Protein AF-A0A369IZM3-F1 (afdb_monomer_lite)

Structure (mmCIF, N/CA/C/O backbone):
data_AF-A0A369IZM3-F1
#
_entry.id   AF-A0A369IZM3-F1
#
loop_
_atom_site.group_PDB
_atom_site.id
_atom_site.type_symbol
_atom_site.label_atom_id
_atom_site.label_alt_id
_atom_site.label_comp_id
_atom_site.label_asym_id
_atom_site.label_entity_id
_atom_site.label_seq_id
_atom_site.pdbx_PDB_ins_code
_atom_site.Cartn_x
_atom_site.Cartn_y
_atom_site.Cartn_z
_atom_site.occupancy
_atom_site.B_iso_or_equiv
_atom_site.auth_seq_id
_atom_site.auth_comp_id
_atom_site.auth_asym_id
_atom_site.auth_atom_id
_atom_site.pdbx_PDB_model_num
ATOM 1 N N . MET A 1 1 ? -14.232 -0.915 -16.778 1.00 40.97 1 MET A N 1
ATOM 2 C CA . MET A 1 1 ? -13.525 -0.840 -15.476 1.00 40.97 1 MET A CA 1
ATOM 3 C C . MET A 1 1 ? -13.507 0.611 -14.978 1.00 40.97 1 MET A C 1
ATOM 5 O O . MET A 1 1 ? -12.519 1.301 -15.151 1.00 40.97 1 MET A O 1
ATOM 9 N N . SER A 1 2 ? -14.620 1.102 -14.413 1.00 46.31 2 SER A N 1
ATOM 10 C CA . SER A 1 2 ? -14.826 2.522 -14.031 1.00 46.31 2 SER A CA 1
ATOM 11 C C . SER A 1 2 ? -15.098 2.698 -12.519 1.00 46.31 2 SER A C 1
ATOM 13 O O . SER A 1 2 ? -15.738 3.648 -12.082 1.00 46.31 2 SER A O 1
ATOM 15 N N . SER A 1 3 ? -14.655 1.752 -11.687 1.00 52.66 3 SER A N 1
ATOM 16 C CA . SER A 1 3 ? -15.078 1.688 -10.277 1.00 52.66 3 SER A CA 1
ATOM 17 C C . SER A 1 3 ? -14.194 2.479 -9.302 1.00 52.66 3 SER A C 1
ATOM 19 O O . SER A 1 3 ? -14.652 2.786 -8.202 1.00 52.66 3 SER A O 1
ATOM 21 N N . ASP A 1 4 ? -12.976 2.869 -9.691 1.00 52.59 4 ASP A N 1
ATOM 22 C CA . ASP A 1 4 ? -11.967 3.330 -8.722 1.00 52.59 4 ASP A CA 1
ATOM 23 C C . ASP A 1 4 ? -11.870 4.859 -8.566 1.00 52.59 4 ASP A C 1
ATOM 25 O O . ASP A 1 4 ? -11.571 5.336 -7.471 1.00 52.59 4 ASP A O 1
ATOM 29 N N . SER A 1 5 ? -12.293 5.662 -9.555 1.00 54.56 5 SER A N 1
ATOM 30 C CA . SER A 1 5 ? -12.416 7.129 -9.385 1.00 54.56 5 SER A CA 1
ATOM 31 C C . SER A 1 5 ? -13.488 7.539 -8.357 1.00 54.56 5 SER A C 1
ATOM 33 O O . SER A 1 5 ? -13.523 8.682 -7.906 1.00 54.56 5 SER A O 1
ATOM 35 N N . ASN A 1 6 ? -14.324 6.595 -7.910 1.00 60.41 6 ASN A N 1
ATOM 36 C CA . ASN A 1 6 ? -15.236 6.785 -6.784 1.00 60.41 6 ASN A CA 1
ATOM 37 C C . ASN A 1 6 ? -14.554 6.681 -5.410 1.00 60.41 6 ASN A C 1
ATOM 39 O O . ASN A 1 6 ? -15.173 7.052 -4.411 1.00 60.41 6 ASN A O 1
ATOM 43 N N . ALA A 1 7 ? -13.312 6.193 -5.306 1.00 59.50 7 ALA A N 1
ATOM 44 C CA . ALA A 1 7 ? -12.677 5.927 -4.013 1.00 59.50 7 ALA A CA 1
ATOM 45 C C . ALA A 1 7 ? -12.520 7.193 -3.153 1.00 59.50 7 ALA A C 1
ATOM 47 O O . ALA A 1 7 ? -12.879 7.159 -1.975 1.00 59.50 7 ALA A O 1
ATOM 48 N N . LEU A 1 8 ? -12.087 8.310 -3.751 1.00 62.19 8 LEU A N 1
ATOM 49 C CA . LEU A 1 8 ? -11.999 9.619 -3.087 1.00 62.19 8 LEU A CA 1
ATOM 50 C C . LEU A 1 8 ? -13.383 10.114 -2.633 1.00 62.19 8 LEU A C 1
ATOM 52 O O . LEU A 1 8 ? -13.572 10.427 -1.461 1.00 62.19 8 LEU A O 1
ATOM 56 N N . ARG A 1 9 ? -14.387 10.063 -3.521 1.00 71.44 9 ARG A N 1
ATOM 57 C CA . ARG A 1 9 ? -15.761 10.519 -3.225 1.00 71.44 9 ARG A CA 1
ATOM 58 C C . ARG A 1 9 ? -16.454 9.701 -2.136 1.00 71.44 9 ARG A C 1
ATOM 60 O O . ARG A 1 9 ? -17.223 10.239 -1.346 1.00 71.44 9 ARG A O 1
ATOM 67 N N . THR A 1 10 ? -16.176 8.399 -2.073 1.00 68.00 10 THR A N 1
ATOM 68 C CA . THR A 1 10 ? -16.798 7.508 -1.080 1.00 68.00 10 THR A CA 1
ATOM 69 C C . THR A 1 10 ? -16.323 7.838 0.338 1.00 68.00 10 THR A C 1
ATOM 71 O O . THR A 1 10 ? -17.084 7.695 1.289 1.00 68.00 10 THR A O 1
ATOM 74 N N . CYS A 1 11 ? -15.076 8.291 0.499 1.00 69.69 11 CYS A N 1
ATOM 75 C CA . CYS A 1 11 ? -14.519 8.602 1.817 1.00 69.69 11 CYS A CA 1
ATOM 76 C C . CYS A 1 11 ? -15.120 9.880 2.419 1.00 69.69 11 CYS A C 1
ATOM 78 O O . CYS A 1 11 ? -15.344 9.931 3.629 1.00 69.69 11 CYS A O 1
ATOM 80 N N . ASP A 1 12 ? -15.444 10.865 1.578 1.00 67.81 12 ASP A N 1
ATOM 81 C CA . ASP A 1 12 ? -16.124 12.091 2.006 1.00 67.81 12 ASP A CA 1
ATOM 82 C C . ASP A 1 12 ? -17.598 11.821 2.364 1.00 67.81 12 ASP A C 1
ATOM 84 O O . ASP A 1 12 ? -18.100 12.331 3.367 1.00 67.81 12 ASP A O 1
ATOM 88 N N . ALA A 1 13 ? -18.278 10.943 1.615 1.00 67.00 13 ALA A N 1
ATOM 89 C CA . ALA A 1 13 ? -19.681 10.593 1.861 1.00 67.00 13 ALA A CA 1
ATOM 90 C C . ALA A 1 13 ? -19.901 9.840 3.187 1.00 67.00 13 ALA A C 1
ATOM 92 O O . ALA A 1 13 ? -20.866 10.107 3.900 1.00 67.00 13 ALA A O 1
ATOM 93 N N . LEU A 1 14 ? -18.977 8.951 3.571 1.00 59.22 14 LEU A N 1
ATOM 94 C CA . LEU A 1 14 ? -19.074 8.172 4.816 1.00 59.22 14 LEU A CA 1
ATOM 95 C C . LEU A 1 14 ? -18.955 9.025 6.092 1.00 59.22 14 LEU A C 1
ATOM 97 O O . LEU A 1 14 ? -19.238 8.534 7.182 1.00 59.22 14 LEU A O 1
ATOM 101 N N . SER A 1 15 ? -18.561 10.296 5.973 1.00 57.16 15 SER A N 1
ATOM 102 C CA . SER A 1 15 ? -18.509 11.229 7.100 1.00 57.16 15 SER A CA 1
ATOM 103 C C . SER A 1 15 ? -19.853 11.914 7.395 1.00 57.16 15 SER A C 1
ATOM 105 O O . SER A 1 15 ? -19.987 12.532 8.451 1.00 57.16 15 SER A O 1
ATOM 107 N N . GLY A 1 16 ? -20.827 11.846 6.479 1.00 56.09 16 GLY A N 1
ATOM 108 C CA . GLY A 1 16 ? -22.061 12.642 6.532 1.00 56.09 16 GLY A CA 1
ATOM 109 C C . GLY A 1 16 ? -23.216 12.048 7.347 1.00 56.09 16 GLY A C 1
ATOM 110 O O . GLY A 1 16 ? -24.105 12.791 7.760 1.00 56.09 16 GLY A O 1
ATOM 111 N N . ASP A 1 17 ? -23.203 10.741 7.626 1.00 51.06 17 ASP A N 1
ATOM 112 C CA . ASP A 1 17 ? -24.378 10.036 8.170 1.00 51.06 17 ASP A CA 1
ATOM 113 C C . ASP A 1 17 ? -24.411 9.894 9.699 1.00 51.06 17 ASP A C 1
ATOM 115 O O . ASP A 1 17 ? -25.356 9.340 10.263 1.00 51.06 17 ASP A O 1
ATOM 119 N N . ALA A 1 18 ? -23.456 10.487 10.417 1.00 51.12 18 ALA A N 1
ATOM 120 C CA . ALA A 1 18 ? -23.535 10.614 11.871 1.00 51.12 18 ALA A CA 1
ATOM 121 C C . ALA A 1 18 ? -24.490 11.759 12.284 1.00 51.12 18 ALA A C 1
ATOM 123 O O . ALA A 1 18 ? -24.098 12.700 12.979 1.00 51.12 18 ALA A O 1
ATOM 124 N N . LYS A 1 19 ? -25.769 11.699 11.879 1.00 49.25 19 LYS A N 1
ATOM 125 C CA . LYS A 1 19 ? -26.833 12.557 12.434 1.00 49.25 19 LYS A CA 1
ATOM 126 C C . LYS A 1 19 ? -27.147 12.114 13.861 1.00 49.25 19 LYS A C 1
ATOM 128 O O . LYS A 1 19 ? -28.064 11.353 14.148 1.00 49.25 19 LYS A O 1
ATOM 133 N N . SER A 1 20 ? -26.311 12.623 14.752 1.00 50.75 20 SER A N 1
ATOM 134 C CA . SER A 1 20 ? -26.421 12.588 16.200 1.00 50.75 20 SER A CA 1
ATOM 135 C C . SER A 1 20 ? -27.710 13.276 16.656 1.00 50.75 20 SER A C 1
ATOM 137 O O . SER A 1 20 ? -27.829 14.501 16.632 1.00 50.75 20 SER A O 1
ATOM 139 N N . ASN A 1 21 ? -28.675 12.470 17.091 1.00 49.66 21 ASN A N 1
ATOM 140 C CA . ASN A 1 21 ? -29.804 12.900 17.902 1.00 49.66 21 ASN A CA 1
ATOM 141 C C . ASN A 1 21 ? -29.278 13.238 19.313 1.00 49.66 21 ASN A C 1
ATOM 143 O O . ASN A 1 21 ? -29.225 12.374 20.187 1.00 49.66 21 ASN A O 1
ATOM 147 N N . ARG A 1 22 ? -28.787 14.467 19.525 1.00 52.28 22 ARG A N 1
ATOM 148 C CA . ARG A 1 22 ? -28.312 14.947 20.836 1.00 52.28 22 ARG A CA 1
ATOM 149 C C . ARG A 1 22 ? -29.194 16.077 21.356 1.00 52.28 22 ARG A C 1
ATOM 151 O O . ARG A 1 22 ? -28.973 17.246 21.042 1.00 52.28 22 ARG A O 1
ATOM 158 N N . ASN A 1 23 ? -30.121 15.707 22.237 1.00 53.12 23 ASN A N 1
ATOM 159 C CA . ASN A 1 23 ? -30.648 16.603 23.261 1.00 53.12 23 ASN A CA 1
ATOM 160 C C . ASN A 1 23 ? -29.480 17.090 24.135 1.00 53.12 23 ASN A C 1
ATOM 162 O O . ASN A 1 23 ? -28.771 16.292 24.748 1.00 53.12 23 ASN A O 1
ATOM 166 N N . ARG A 1 24 ? -29.239 18.406 24.130 1.00 51.38 24 ARG A N 1
ATOM 167 C CA . ARG A 1 24 ? -28.149 19.061 24.863 1.00 51.38 24 ARG A CA 1
ATOM 168 C C . ARG A 1 24 ? -28.543 19.302 26.320 1.00 51.38 24 ARG A C 1
ATOM 170 O O . ARG A 1 24 ? -29.486 20.042 26.576 1.00 51.38 24 ARG A O 1
ATOM 177 N N . HIS A 1 25 ? -27.730 18.797 27.243 1.00 51.41 25 HIS A N 1
ATOM 178 C CA . HIS A 1 25 ? -27.517 19.421 28.550 1.00 51.41 25 HIS A CA 1
ATOM 179 C C . HIS A 1 25 ? -26.183 20.192 28.524 1.00 51.41 25 HIS A C 1
ATOM 181 O O . HIS A 1 25 ? -25.204 19.659 27.996 1.00 51.41 25 HIS A O 1
ATOM 187 N N . PRO A 1 26 ? -26.113 21.426 29.057 1.00 62.22 26 PRO A N 1
ATOM 188 C CA . PRO A 1 26 ? -24.866 22.169 29.181 1.00 62.22 26 PRO A CA 1
ATOM 189 C C . PRO A 1 26 ? -24.225 21.929 30.554 1.00 62.22 26 PRO A C 1
ATOM 191 O O . PRO A 1 26 ? -24.909 22.034 31.566 1.00 62.22 26 PRO A O 1
ATOM 194 N N . ASN A 1 27 ? -22.933 21.593 30.560 1.00 44.75 27 ASN A N 1
ATOM 195 C CA . ASN A 1 27 ? -21.909 21.790 31.608 1.00 44.75 27 ASN A CA 1
ATOM 196 C C . ASN A 1 27 ? -20.690 20.931 31.196 1.00 44.75 27 ASN A C 1
ATOM 198 O O . ASN A 1 27 ? -20.884 19.904 30.561 1.00 44.75 27 ASN A O 1
ATOM 202 N N . VAL A 1 28 ? -19.410 21.181 31.471 1.00 52.12 28 VAL A N 1
ATOM 203 C CA . VAL A 1 28 ? -18.600 22.221 32.124 1.00 52.12 28 VAL A CA 1
ATOM 204 C C . VAL A 1 28 ? -17.143 21.829 31.755 1.00 52.12 28 VAL A C 1
ATOM 206 O O . VAL A 1 28 ? -16.836 20.644 31.705 1.00 52.12 28 VAL A O 1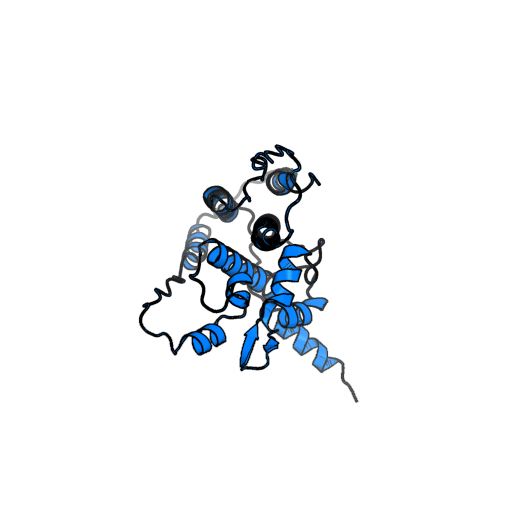
ATOM 209 N N . LEU A 1 29 ? -16.271 22.807 31.468 1.00 54.00 29 LEU A N 1
ATOM 210 C CA . LEU A 1 29 ? -14.790 22.750 31.518 1.00 54.00 29 LEU A CA 1
ATOM 211 C C . LEU A 1 29 ? -14.049 21.500 30.958 1.00 54.00 29 LEU A C 1
ATOM 213 O O . LEU A 1 29 ? -13.519 20.695 31.714 1.00 54.00 29 LEU A O 1
ATOM 217 N N . GLU A 1 30 ? -13.820 21.443 29.640 1.00 55.06 30 GLU A N 1
ATOM 218 C CA . GLU A 1 30 ? -12.704 20.672 29.049 1.00 55.06 30 GLU A CA 1
ATOM 219 C C . GLU A 1 30 ? -11.928 21.528 28.033 1.00 55.06 30 GLU A C 1
ATOM 221 O O . GLU A 1 30 ? -12.172 21.484 26.826 1.00 55.06 30 GLU A O 1
ATOM 226 N N . HIS A 1 31 ? -11.003 22.367 28.504 1.00 52.72 31 HIS A N 1
ATOM 227 C CA . HIS A 1 31 ? -10.077 23.121 27.635 1.00 52.72 31 HIS A CA 1
ATOM 228 C C . HIS A 1 31 ? -8.599 22.725 27.822 1.00 52.72 31 HIS A C 1
ATOM 230 O O . HIS A 1 31 ? -7.745 23.207 27.085 1.00 52.72 31 HIS A O 1
ATOM 236 N N . GLY A 1 32 ? -8.285 21.798 28.739 1.00 49.75 32 GLY A N 1
ATOM 237 C CA . GLY A 1 32 ? -6.902 21.395 29.042 1.00 49.75 32 GLY A CA 1
ATOM 238 C C . GLY A 1 32 ? -6.330 20.240 28.204 1.00 49.75 32 GLY A C 1
ATOM 239 O O . GLY A 1 32 ? -5.126 20.196 27.981 1.00 49.75 32 GLY A O 1
ATOM 240 N N . SER A 1 33 ? -7.158 19.319 27.694 1.00 53.22 33 SER A N 1
ATOM 241 C CA . SER A 1 33 ? -6.663 18.054 27.103 1.00 53.22 33 SER A CA 1
ATOM 242 C C . SER A 1 33 ? -6.384 18.088 25.595 1.00 53.22 33 SER A C 1
ATOM 244 O O . SER A 1 33 ? -5.794 17.150 25.055 1.00 53.22 33 SER A O 1
ATOM 246 N N . ARG A 1 34 ? -6.777 19.151 24.881 1.00 52.00 34 ARG A N 1
ATOM 247 C CA . ARG A 1 34 ? -6.612 19.222 23.414 1.00 52.00 34 ARG A CA 1
ATOM 248 C C . ARG A 1 34 ? -5.197 19.623 22.978 1.00 52.00 34 ARG A C 1
ATOM 250 O O . ARG A 1 34 ? -4.719 19.146 21.954 1.00 52.00 34 ARG A O 1
ATOM 257 N N . THR A 1 35 ? -4.488 20.426 23.770 1.00 49.69 35 THR A N 1
ATOM 258 C CA . THR A 1 35 ? -3.154 20.957 23.424 1.00 49.69 35 THR A CA 1
ATOM 259 C C . THR A 1 35 ? -2.016 19.945 23.574 1.00 49.69 35 THR A C 1
ATOM 261 O O . THR A 1 35 ? -1.001 20.074 22.892 1.00 49.69 35 THR A O 1
ATOM 264 N N . LEU A 1 36 ? -2.171 18.911 24.407 1.00 49.22 36 LEU A N 1
ATOM 265 C CA . LEU A 1 36 ? -1.169 17.845 24.570 1.00 49.22 36 LEU A CA 1
ATOM 266 C C . LEU A 1 36 ? -1.218 16.802 23.440 1.00 49.22 36 LEU A C 1
ATOM 268 O O . LEU A 1 36 ? -0.178 16.289 23.033 1.00 49.22 36 LEU A O 1
ATOM 272 N N . ARG A 1 37 ? -2.399 16.540 22.865 1.00 53.62 37 ARG A N 1
ATOM 273 C CA . ARG A 1 37 ? -2.570 15.543 21.790 1.00 53.62 37 ARG A CA 1
ATOM 274 C C . ARG A 1 37 ? -2.048 16.020 20.435 1.00 53.62 37 ARG A C 1
ATOM 276 O O . ARG A 1 37 ? -1.448 15.236 19.706 1.00 53.62 37 ARG A O 1
ATOM 283 N N . GLN A 1 38 ? -2.175 17.314 20.136 1.00 46.62 38 GLN A N 1
ATOM 284 C CA . GLN A 1 38 ? -1.614 17.891 18.909 1.00 46.62 38 GLN A CA 1
ATOM 285 C C . GLN A 1 38 ? -0.078 17.850 18.900 1.00 46.62 38 GLN A C 1
ATOM 287 O O . GLN A 1 38 ? 0.523 17.623 17.854 1.00 46.62 38 GLN A O 1
ATOM 292 N N . LYS A 1 39 ? 0.557 17.976 20.075 1.00 45.84 39 LYS A N 1
ATOM 293 C CA . LYS A 1 39 ? 2.017 17.865 20.219 1.00 45.84 39 LYS A CA 1
ATOM 294 C C . LYS A 1 39 ? 2.529 16.438 19.997 1.00 45.84 39 LYS A C 1
ATOM 296 O O . LYS A 1 39 ? 3.610 16.276 19.448 1.00 45.84 39 LYS A O 1
ATOM 301 N N . HIS A 1 40 ? 1.754 15.411 20.359 1.00 46.75 40 HIS A N 1
ATOM 302 C CA . HIS A 1 40 ? 2.158 14.012 20.166 1.00 46.75 40 HIS A CA 1
ATOM 303 C C . HIS A 1 40 ? 2.019 13.549 18.707 1.00 46.75 40 HIS A C 1
ATOM 305 O O . HIS A 1 40 ? 2.902 12.867 18.198 1.00 46.75 40 HIS A O 1
ATOM 311 N N . ILE A 1 41 ? 0.965 13.982 18.002 1.00 48.16 41 ILE A N 1
ATOM 312 C CA . ILE A 1 41 ? 0.818 13.725 16.558 1.00 48.16 41 ILE A CA 1
ATOM 313 C C . ILE A 1 41 ? 1.887 14.499 15.764 1.00 48.16 41 ILE A C 1
ATOM 315 O O . ILE A 1 41 ? 2.439 13.962 14.811 1.00 48.16 41 ILE A O 1
ATOM 319 N N . GLN A 1 42 ? 2.266 15.708 16.204 1.00 41.03 42 GLN A N 1
ATOM 320 C CA . GLN A 1 42 ? 3.396 16.450 15.626 1.00 41.03 42 GLN A CA 1
ATOM 321 C C . GLN A 1 42 ? 4.778 15.862 15.954 1.00 41.03 42 GLN A C 1
ATOM 323 O O . GLN A 1 42 ? 5.709 16.110 15.203 1.00 41.03 42 GLN A O 1
ATOM 328 N N . ALA A 1 43 ? 4.938 15.072 17.019 1.00 37.44 43 ALA A N 1
ATOM 329 C CA . ALA A 1 43 ? 6.206 14.390 17.303 1.00 37.44 43 ALA A CA 1
ATOM 330 C C . ALA A 1 43 ? 6.426 13.148 16.414 1.00 37.44 43 ALA A C 1
ATOM 332 O O . ALA A 1 43 ? 7.562 12.737 16.199 1.00 37.44 43 ALA A O 1
ATOM 333 N N . VAL A 1 44 ? 5.347 12.578 15.859 1.00 47.38 44 VAL A N 1
ATOM 334 C CA . VAL A 1 44 ? 5.403 11.538 14.811 1.00 47.38 44 VAL A CA 1
ATOM 335 C C . VAL A 1 44 ? 5.636 12.159 13.425 1.00 47.38 44 VAL A C 1
ATOM 337 O O . VAL A 1 44 ? 6.088 11.482 12.501 1.00 47.38 44 VAL A O 1
ATOM 340 N N . THR A 1 45 ? 5.407 13.467 13.278 1.00 45.62 45 THR A N 1
ATOM 341 C CA . THR A 1 45 ? 5.825 14.234 12.105 1.00 45.62 45 THR A CA 1
ATOM 342 C C . THR A 1 45 ? 7.351 14.295 12.067 1.00 45.62 45 THR A C 1
ATOM 344 O O . THR A 1 45 ? 7.974 15.161 12.668 1.00 45.62 45 THR A O 1
ATOM 347 N N . ILE A 1 46 ? 7.943 13.403 11.275 1.00 44.97 46 ILE A N 1
ATOM 348 C CA . ILE A 1 46 ? 9.272 13.599 10.694 1.00 44.97 46 ILE A CA 1
ATOM 349 C C . ILE A 1 46 ? 10.390 13.525 11.751 1.00 44.97 46 ILE A C 1
ATOM 351 O O . ILE A 1 46 ? 11.242 14.403 11.855 1.00 44.97 46 ILE A O 1
ATOM 355 N N . ILE A 1 47 ? 10.509 12.384 12.440 1.00 42.22 47 ILE A N 1
ATOM 356 C CA . ILE A 1 47 ? 11.860 11.826 12.617 1.00 42.22 47 ILE A CA 1
ATOM 357 C C . ILE A 1 47 ? 12.267 11.302 11.238 1.00 42.22 47 ILE A C 1
ATOM 359 O O . ILE A 1 47 ? 12.121 10.131 10.908 1.00 42.22 47 ILE A O 1
ATOM 363 N N . SER A 1 48 ? 12.619 12.267 10.390 1.00 45.59 48 SER A N 1
ATOM 364 C CA . SER A 1 48 ? 13.626 12.206 9.349 1.00 45.59 48 SER A CA 1
ATOM 365 C C . SER A 1 48 ? 14.064 10.800 8.942 1.00 45.59 48 SER A C 1
ATOM 367 O O . SER A 1 48 ? 15.115 10.317 9.352 1.00 45.59 48 SER A O 1
ATOM 369 N N . LEU A 1 49 ? 13.321 10.228 7.993 1.00 45.50 49 LEU A N 1
ATOM 370 C CA . LEU A 1 49 ? 13.843 9.305 6.979 1.00 45.50 49 LEU A CA 1
ATOM 371 C C . LEU A 1 49 ? 14.800 10.027 6.002 1.00 45.50 49 LEU A C 1
ATOM 373 O O . LEU A 1 49 ? 14.918 9.649 4.843 1.00 45.50 49 LEU A O 1
ATOM 377 N N . THR A 1 50 ? 15.515 11.068 6.438 1.00 44.44 50 THR A N 1
ATOM 378 C CA . THR A 1 50 ? 16.688 11.587 5.731 1.00 44.44 50 THR A CA 1
ATOM 379 C C . THR A 1 50 ? 17.874 10.678 6.029 1.00 44.44 50 THR A C 1
ATOM 381 O O . THR A 1 50 ? 18.864 11.069 6.644 1.00 44.44 50 THR A O 1
ATOM 384 N N . LEU A 1 51 ? 17.802 9.442 5.536 1.00 44.72 51 LEU A N 1
ATOM 385 C CA . LEU A 1 51 ? 19.012 8.751 5.119 1.00 44.72 51 LEU A CA 1
ATOM 386 C C . LEU A 1 51 ? 19.483 9.459 3.847 1.00 44.72 51 LEU A C 1
ATOM 388 O O . LEU A 1 51 ? 19.141 9.089 2.730 1.00 44.72 51 LEU A O 1
ATOM 392 N N . VAL A 1 52 ? 20.216 10.555 4.041 1.00 46.16 52 VAL A N 1
ATOM 393 C CA . VAL A 1 52 ? 20.976 11.207 2.977 1.00 46.16 52 VAL A CA 1
ATOM 394 C C . VAL A 1 52 ? 22.046 10.208 2.545 1.00 46.16 52 VAL A C 1
ATOM 396 O O . VAL A 1 52 ? 23.080 10.067 3.200 1.00 46.16 52 VAL A O 1
ATOM 399 N N . CYS A 1 53 ? 21.767 9.465 1.476 1.00 45.25 53 CYS A N 1
ATOM 400 C CA . CYS A 1 53 ? 22.733 8.578 0.848 1.00 45.25 53 CYS A CA 1
ATOM 401 C C . CYS A 1 53 ? 23.924 9.409 0.357 1.00 45.25 53 CYS A C 1
ATOM 403 O O . CYS A 1 53 ? 23.786 10.258 -0.523 1.00 45.25 53 CYS A O 1
ATOM 405 N N . LYS A 1 54 ? 25.105 9.167 0.934 1.00 44.06 54 LYS A N 1
ATOM 406 C CA . LYS A 1 54 ? 26.375 9.574 0.324 1.00 44.06 54 LYS A CA 1
ATOM 407 C C . LYS A 1 54 ? 26.680 8.589 -0.816 1.00 44.06 54 LYS A C 1
ATOM 409 O O . LYS A 1 54 ? 26.692 7.392 -0.541 1.00 44.06 54 LYS A O 1
ATOM 414 N N . PRO A 1 55 ? 26.933 9.052 -2.050 1.00 50.75 55 PRO A N 1
ATOM 415 C CA . PRO A 1 55 ? 27.011 8.180 -3.227 1.00 50.75 55 PRO A CA 1
ATOM 416 C C . PRO A 1 55 ? 28.306 7.351 -3.380 1.00 50.75 55 PRO A C 1
ATOM 418 O O . PRO A 1 55 ? 28.414 6.590 -4.333 1.00 50.75 55 PRO A O 1
ATOM 421 N N . ASP A 1 56 ? 29.277 7.420 -2.463 1.00 48.09 56 ASP A N 1
ATOM 422 C CA . ASP A 1 56 ? 30.643 6.931 -2.744 1.00 48.09 56 ASP A CA 1
ATOM 423 C C . ASP A 1 56 ? 30.991 5.507 -2.245 1.00 48.09 56 ASP A C 1
ATOM 425 O O . ASP A 1 56 ? 32.166 5.198 -2.047 1.00 48.09 56 ASP A O 1
ATOM 429 N N . LEU A 1 57 ? 30.025 4.601 -2.022 1.00 48.22 57 LEU A N 1
ATOM 430 C CA . LEU A 1 57 ? 30.305 3.296 -1.379 1.00 48.22 57 LEU A CA 1
ATOM 431 C C . LEU A 1 57 ? 29.598 2.080 -2.018 1.00 48.22 57 LEU A C 1
ATOM 433 O O . LEU A 1 57 ? 28.918 1.300 -1.350 1.00 48.22 57 LEU A O 1
ATOM 437 N N . LEU A 1 58 ? 29.889 1.856 -3.303 1.00 51.69 58 LEU A N 1
ATOM 438 C CA . LEU A 1 58 ? 29.402 0.776 -4.191 1.00 51.69 58 LEU A CA 1
ATOM 439 C C . LEU A 1 58 ? 29.633 -0.691 -3.740 1.00 51.69 58 LEU A C 1
ATOM 441 O O . LEU A 1 58 ? 29.282 -1.616 -4.465 1.00 51.69 58 LEU A O 1
ATOM 445 N N . LYS A 1 59 ? 30.220 -0.962 -2.566 1.00 51.66 59 LYS A N 1
ATOM 446 C CA . LYS A 1 59 ? 30.382 -2.337 -2.027 1.00 51.66 59 LYS A CA 1
ATOM 447 C C . LYS A 1 59 ? 29.501 -2.650 -0.815 1.00 51.66 59 LYS A C 1
ATOM 449 O O . LYS A 1 59 ? 29.522 -3.774 -0.320 1.00 51.66 59 LYS A O 1
ATOM 454 N N . THR A 1 60 ? 28.721 -1.678 -0.352 1.00 52.94 60 THR A N 1
ATOM 455 C CA . THR A 1 60 ? 27.948 -1.753 0.902 1.00 52.94 60 THR A CA 1
ATOM 456 C C . THR A 1 60 ? 26.442 -1.896 0.680 1.00 52.94 60 THR A C 1
ATOM 458 O O . THR A 1 60 ? 25.707 -2.140 1.637 1.00 52.94 60 THR A O 1
ATOM 461 N N . ASP A 1 61 ? 25.975 -1.801 -0.568 1.00 54.34 61 ASP A N 1
ATOM 462 C CA . ASP A 1 61 ? 24.543 -1.771 -0.887 1.00 54.34 61 ASP A CA 1
ATOM 463 C C . ASP A 1 61 ? 23.820 -3.084 -0.553 1.00 54.34 61 ASP A C 1
ATOM 465 O O . ASP A 1 61 ? 22.683 -3.052 -0.084 1.00 54.34 61 ASP A O 1
ATOM 469 N N . ILE A 1 62 ? 24.498 -4.235 -0.652 1.00 55.44 62 ILE A N 1
ATOM 470 C CA . ILE A 1 62 ? 23.917 -5.541 -0.285 1.00 55.44 62 ILE A CA 1
ATOM 471 C C . ILE A 1 62 ? 23.563 -5.592 1.215 1.00 55.44 62 ILE A C 1
ATOM 473 O O . ILE A 1 62 ? 22.515 -6.118 1.592 1.00 55.44 62 ILE A O 1
ATOM 477 N N . TYR A 1 63 ? 24.391 -4.993 2.077 1.00 53.62 63 TYR A N 1
ATOM 478 C CA . TYR A 1 63 ? 24.165 -4.989 3.526 1.00 53.62 63 TYR A CA 1
ATOM 479 C C . TYR A 1 63 ? 23.134 -3.941 3.968 1.00 53.62 63 TYR A C 1
ATOM 481 O O . TYR A 1 63 ? 22.414 -4.163 4.941 1.00 53.62 63 TYR A O 1
ATOM 489 N N . LEU A 1 64 ? 23.010 -2.818 3.252 1.00 55.84 64 LEU A N 1
ATOM 490 C CA . LEU A 1 64 ? 21.975 -1.814 3.533 1.00 55.84 64 LEU A CA 1
ATOM 491 C C . LEU A 1 64 ? 20.577 -2.294 3.127 1.00 55.84 64 LEU A C 1
ATOM 493 O O . LEU A 1 64 ? 19.610 -2.024 3.843 1.00 55.84 64 LEU A O 1
ATOM 497 N N . LEU A 1 65 ? 20.465 -3.066 2.041 1.00 57.94 65 LEU A N 1
ATOM 498 C CA . LEU A 1 65 ? 19.214 -3.741 1.689 1.00 57.94 65 LEU A CA 1
ATOM 499 C C . LEU A 1 65 ? 18.774 -4.722 2.785 1.00 57.94 65 LEU A C 1
ATOM 501 O O . LEU A 1 65 ? 17.593 -4.759 3.116 1.00 57.94 65 LEU A O 1
ATOM 505 N N . GLN A 1 66 ? 19.707 -5.430 3.427 1.00 56.50 66 GLN A N 1
ATOM 506 C CA . GLN A 1 66 ? 19.407 -6.410 4.481 1.00 56.50 66 GLN A CA 1
ATOM 507 C C . GLN A 1 66 ? 18.628 -5.830 5.679 1.00 56.50 66 GLN A C 1
ATOM 509 O O . GLN A 1 66 ? 17.841 -6.547 6.294 1.00 56.50 66 GLN A O 1
ATOM 514 N N . GLY A 1 67 ? 18.798 -4.540 5.994 1.00 57.84 67 GLY A N 1
ATOM 515 C CA . GLY A 1 67 ? 18.147 -3.898 7.142 1.00 57.84 67 GLY A CA 1
ATOM 516 C C . GLY A 1 67 ? 16.741 -3.337 6.887 1.00 57.84 67 GLY A C 1
ATOM 517 O O . GLY A 1 67 ? 15.975 -3.189 7.835 1.00 57.84 67 GLY A O 1
ATOM 518 N N . MET A 1 68 ? 16.379 -3.019 5.637 1.00 77.62 68 MET A N 1
ATOM 519 C CA . MET A 1 68 ? 15.121 -2.313 5.304 1.00 77.62 68 MET A CA 1
ATOM 520 C C . MET A 1 68 ? 14.315 -2.955 4.170 1.00 77.62 68 MET A C 1
ATOM 522 O O . MET A 1 68 ? 13.379 -2.358 3.631 1.00 77.62 68 MET A O 1
ATOM 526 N N . TRP A 1 69 ? 14.647 -4.184 3.798 1.00 86.56 69 TRP A N 1
ATOM 527 C CA . TRP A 1 69 ? 13.995 -4.883 2.696 1.00 86.56 69 TRP A CA 1
ATOM 528 C C . TRP A 1 69 ? 12.471 -5.053 2.887 1.00 86.56 69 TRP A C 1
ATOM 530 O O . TRP A 1 69 ? 11.725 -5.037 1.906 1.00 86.56 69 TRP A O 1
ATOM 540 N N . GLN A 1 70 ? 11.996 -5.143 4.140 1.00 91.50 70 GLN A N 1
ATOM 541 C CA . GLN A 1 70 ? 10.570 -5.236 4.489 1.00 91.50 70 GLN A CA 1
ATOM 542 C C . GLN A 1 70 ? 9.755 -4.080 3.891 1.00 91.50 70 GLN A C 1
ATOM 544 O O . GLN A 1 70 ? 8.604 -4.269 3.500 1.00 91.50 70 GLN A O 1
ATOM 549 N N . PHE A 1 71 ? 10.366 -2.899 3.780 1.00 93.31 71 PHE A N 1
ATOM 550 C CA . PHE A 1 71 ? 9.720 -1.672 3.316 1.00 93.31 71 PHE A CA 1
ATOM 551 C C . PHE A 1 71 ? 10.276 -1.166 1.991 1.00 93.31 71 PHE A C 1
ATOM 553 O O . PHE A 1 71 ? 9.897 -0.087 1.565 1.00 93.31 71 PHE A O 1
ATOM 560 N N . SER A 1 72 ? 11.170 -1.909 1.341 1.00 91.44 72 SER A N 1
ATOM 561 C CA . SER A 1 72 ? 11.691 -1.509 0.034 1.00 91.44 72 SER A CA 1
ATOM 562 C C . SER A 1 72 ? 10.621 -1.678 -1.043 1.00 91.44 72 SER A C 1
ATOM 564 O O . SER A 1 72 ? 9.877 -2.664 -1.027 1.00 91.44 72 SER A O 1
ATOM 566 N N . SER A 1 73 ? 10.563 -0.736 -1.988 1.00 93.69 73 SER A N 1
ATOM 567 C CA . SER A 1 73 ? 9.670 -0.846 -3.142 1.00 93.69 73 SER A CA 1
ATOM 568 C C . SER A 1 73 ? 9.979 -2.099 -3.961 1.00 93.69 73 SER A C 1
ATOM 570 O O . SER A 1 73 ? 11.126 -2.526 -4.107 1.00 93.69 73 SER A O 1
ATOM 572 N N . THR A 1 74 ? 8.938 -2.686 -4.532 1.00 93.25 74 THR A N 1
ATOM 573 C CA . THR A 1 74 ? 9.018 -3.817 -5.463 1.00 93.25 74 THR A CA 1
ATOM 574 C C . THR A 1 74 ? 9.965 -3.549 -6.623 1.00 93.25 74 THR A C 1
ATOM 576 O O . THR A 1 74 ? 10.816 -4.387 -6.897 1.00 93.25 74 THR A O 1
ATOM 579 N N . ARG A 1 75 ? 9.904 -2.363 -7.243 1.00 90.81 75 ARG A N 1
ATOM 580 C CA . ARG A 1 75 ? 10.816 -2.016 -8.340 1.00 90.81 75 ARG A CA 1
ATOM 581 C C . ARG A 1 75 ? 12.278 -2.052 -7.898 1.00 90.81 75 ARG A C 1
ATOM 583 O O . ARG A 1 75 ? 13.086 -2.682 -8.568 1.00 90.81 75 ARG A O 1
ATOM 590 N N . ARG A 1 76 ? 12.607 -1.486 -6.731 1.00 89.75 76 ARG A N 1
ATOM 591 C CA . ARG A 1 76 ? 13.970 -1.541 -6.177 1.00 89.75 76 ARG A CA 1
ATOM 592 C C . ARG A 1 76 ? 14.422 -2.974 -5.893 1.00 89.75 76 ARG A C 1
ATOM 594 O O . ARG A 1 76 ? 15.591 -3.298 -6.085 1.00 89.75 76 ARG A O 1
ATOM 601 N N . LEU A 1 77 ? 13.501 -3.828 -5.446 1.00 89.62 77 LEU A N 1
ATOM 602 C CA . LEU A 1 77 ? 13.760 -5.252 -5.229 1.00 89.62 77 LEU A CA 1
ATOM 603 C C . LEU A 1 77 ? 13.930 -6.038 -6.542 1.00 89.62 77 LEU A C 1
ATOM 605 O O . LEU A 1 77 ? 14.519 -7.114 -6.499 1.00 89.62 77 LEU A O 1
ATOM 609 N N . LYS A 1 78 ? 13.433 -5.520 -7.673 1.00 87.44 78 LYS A N 1
ATOM 610 C CA . LYS A 1 78 ? 13.546 -6.120 -9.010 1.00 87.44 78 LYS A CA 1
ATOM 611 C C . LYS A 1 78 ? 14.827 -5.703 -9.731 1.00 87.44 78 LYS A C 1
ATOM 613 O O . LYS A 1 78 ? 15.515 -6.555 -10.280 1.00 87.44 78 LYS A O 1
ATOM 618 N N . THR A 1 79 ? 15.143 -4.406 -9.743 1.00 83.75 79 THR A N 1
ATOM 619 C CA . THR A 1 79 ? 16.183 -3.835 -10.619 1.00 83.75 79 THR A CA 1
ATOM 620 C C . THR A 1 79 ? 17.544 -3.649 -9.952 1.00 83.75 79 THR A C 1
ATOM 622 O O . THR A 1 79 ? 18.512 -3.334 -10.636 1.00 83.75 79 THR A O 1
ATOM 625 N N . GLY A 1 80 ? 17.654 -3.891 -8.639 1.00 76.31 80 GLY A N 1
ATOM 626 C CA . GLY A 1 80 ? 18.927 -4.152 -7.956 1.00 76.31 80 GLY A CA 1
ATOM 627 C C . GLY A 1 80 ? 20.070 -3.178 -8.276 1.00 76.31 80 GLY A C 1
ATOM 628 O O . GLY A 1 80 ? 21.173 -3.628 -8.563 1.00 76.31 80 GLY A O 1
ATOM 629 N N . GLY A 1 81 ? 19.825 -1.863 -8.250 1.00 76.25 81 GLY A N 1
ATOM 630 C CA . GLY A 1 81 ? 20.871 -0.860 -8.518 1.00 76.25 81 GLY A CA 1
ATOM 631 C C . GLY A 1 81 ? 20.386 0.442 -9.152 1.00 76.25 81 GLY A C 1
ATOM 632 O O . GLY A 1 81 ? 21.145 1.406 -9.226 1.00 76.25 81 GLY A O 1
ATOM 633 N N . GLU A 1 82 ? 19.129 0.504 -9.586 1.00 84.31 82 GLU A N 1
ATOM 634 C CA . GLU A 1 82 ? 18.553 1.745 -10.101 1.00 84.31 82 GLU A CA 1
ATOM 635 C C . GLU A 1 82 ? 18.422 2.826 -9.023 1.00 84.31 82 GLU A C 1
ATOM 637 O O . GLU A 1 82 ? 18.243 2.553 -7.830 1.00 84.31 82 GLU A O 1
ATOM 642 N N . ALA A 1 83 ? 18.482 4.083 -9.468 1.00 87.06 83 ALA A N 1
ATOM 643 C CA . ALA A 1 83 ? 18.276 5.229 -8.601 1.00 87.06 83 ALA A CA 1
ATOM 644 C C . ALA A 1 83 ? 16.866 5.205 -7.993 1.00 87.06 83 ALA A C 1
ATOM 646 O O . ALA A 1 83 ? 15.863 5.027 -8.686 1.00 87.06 83 ALA A O 1
ATOM 647 N N . GLN A 1 84 ? 16.800 5.433 -6.682 1.00 87.88 84 GLN A N 1
ATOM 648 C CA . GLN A 1 84 ? 15.544 5.561 -5.956 1.00 87.88 84 GLN A CA 1
ATOM 649 C C . GLN A 1 84 ? 14.755 6.766 -6.475 1.00 87.88 84 GLN A C 1
ATOM 651 O O . GLN A 1 84 ? 15.286 7.872 -6.587 1.00 87.88 84 GLN A O 1
ATOM 656 N N . THR A 1 85 ? 13.481 6.549 -6.783 1.00 89.62 85 THR A N 1
ATOM 657 C CA . THR A 1 85 ? 12.560 7.610 -7.206 1.00 89.62 85 THR A CA 1
ATOM 658 C C . THR A 1 85 ? 11.542 7.930 -6.124 1.00 89.62 85 THR A C 1
ATOM 660 O O . THR A 1 85 ? 11.327 7.156 -5.192 1.00 89.62 85 THR A O 1
ATOM 663 N N . VAL A 1 86 ? 10.826 9.041 -6.300 1.00 88.25 86 VAL A N 1
ATOM 664 C CA . VAL A 1 86 ? 9.737 9.431 -5.396 1.00 88.25 86 VAL A CA 1
ATOM 665 C C . VAL A 1 86 ? 8.623 8.373 -5.348 1.00 88.25 86 VAL A C 1
ATOM 667 O O . VAL A 1 86 ? 7.987 8.180 -4.314 1.00 88.25 86 VAL A O 1
ATOM 670 N N . GLN A 1 87 ? 8.388 7.640 -6.439 1.00 90.25 87 GLN A N 1
ATOM 671 C CA . GLN A 1 87 ? 7.420 6.544 -6.460 1.00 90.25 87 GLN A CA 1
ATOM 672 C C . GLN A 1 87 ? 7.859 5.378 -5.565 1.00 90.25 87 GLN A C 1
ATOM 674 O O . GLN A 1 87 ? 7.017 4.788 -4.887 1.00 90.25 87 GLN A O 1
ATOM 679 N N . ASP A 1 88 ? 9.162 5.084 -5.508 1.00 91.69 88 ASP A N 1
ATOM 680 C CA . ASP A 1 88 ? 9.708 4.074 -4.595 1.00 91.69 88 ASP A CA 1
ATOM 681 C C . ASP A 1 88 ? 9.545 4.506 -3.136 1.00 91.69 88 ASP A C 1
ATOM 683 O O . ASP A 1 88 ? 9.161 3.694 -2.292 1.00 91.69 88 ASP A O 1
ATOM 687 N N . ASP A 1 89 ? 9.772 5.788 -2.839 1.00 91.44 89 ASP A N 1
ATOM 688 C CA . ASP A 1 89 ? 9.568 6.358 -1.503 1.00 91.44 89 ASP A CA 1
ATOM 689 C C . ASP A 1 89 ? 8.107 6.272 -1.064 1.00 91.44 89 ASP A C 1
ATOM 691 O O . ASP A 1 89 ? 7.817 5.914 0.079 1.00 91.44 89 ASP A O 1
ATOM 695 N N . LEU A 1 90 ? 7.171 6.557 -1.972 1.00 91.06 90 LEU A N 1
ATOM 696 C CA . LEU A 1 90 ? 5.744 6.452 -1.688 1.00 91.06 90 LEU A CA 1
ATOM 697 C C . LEU A 1 90 ? 5.302 5.013 -1.462 1.00 91.06 90 LEU A C 1
ATOM 699 O O . LEU A 1 90 ? 4.570 4.758 -0.508 1.00 91.06 90 LEU A O 1
ATOM 703 N N . GLU A 1 91 ? 5.742 4.069 -2.294 1.00 93.88 91 GLU A N 1
ATOM 704 C CA . GLU A 1 91 ? 5.455 2.650 -2.072 1.00 93.88 91 GLU A CA 1
ATOM 705 C C . GLU A 1 91 ? 6.001 2.194 -0.714 1.00 93.88 91 GLU A C 1
ATOM 707 O O . GLU A 1 91 ? 5.274 1.583 0.073 1.00 93.88 91 GLU A O 1
ATOM 712 N N . SER A 1 92 ? 7.239 2.579 -0.400 1.00 93.94 92 SER A N 1
ATOM 713 C CA . SER A 1 92 ? 7.887 2.280 0.879 1.00 93.94 92 SER A CA 1
ATOM 714 C C . SER A 1 92 ? 7.103 2.868 2.056 1.00 93.94 92 SER A C 1
ATOM 716 O O . SER A 1 92 ? 6.838 2.185 3.046 1.00 93.94 92 SER A O 1
ATOM 718 N N . PHE A 1 93 ? 6.640 4.114 1.936 1.00 93.50 93 PHE A N 1
ATOM 719 C CA . PHE A 1 93 ? 5.799 4.760 2.942 1.00 93.50 93 PHE A CA 1
ATOM 720 C C . PHE A 1 93 ? 4.464 4.028 3.138 1.00 93.50 93 PHE A C 1
ATOM 722 O O . PHE A 1 93 ? 4.045 3.794 4.274 1.00 93.50 93 PHE A O 1
ATOM 729 N N . VAL A 1 94 ? 3.806 3.614 2.052 1.00 95.19 94 VAL A N 1
ATOM 730 C CA . VAL A 1 94 ? 2.559 2.841 2.127 1.00 95.19 94 VAL A CA 1
ATOM 731 C C . VAL A 1 94 ? 2.790 1.484 2.791 1.00 95.19 94 VAL A C 1
ATOM 733 O O . VAL A 1 94 ? 1.970 1.086 3.620 1.00 95.19 94 VAL A O 1
ATOM 736 N N . LEU A 1 95 ? 3.903 0.802 2.499 1.00 95.94 95 LEU A N 1
ATOM 737 C CA . LEU A 1 95 ? 4.287 -0.445 3.170 1.00 95.94 95 LEU A CA 1
ATOM 738 C C . LEU A 1 95 ? 4.480 -0.243 4.675 1.00 95.94 95 LEU A C 1
ATOM 740 O O . LEU A 1 95 ? 3.956 -1.036 5.453 1.00 95.94 95 LEU A O 1
ATOM 744 N N . VAL A 1 96 ? 5.159 0.829 5.096 1.00 95.12 96 VAL A N 1
ATOM 745 C CA . VAL A 1 96 ? 5.342 1.155 6.521 1.00 95.12 96 VAL A CA 1
ATOM 746 C C . VAL A 1 96 ? 3.998 1.380 7.209 1.00 95.12 96 VAL A C 1
ATOM 748 O O . VAL A 1 96 ? 3.733 0.787 8.254 1.00 95.12 96 VAL A O 1
ATOM 751 N N . VAL A 1 97 ? 3.112 2.201 6.638 1.00 94.81 97 VAL A N 1
ATOM 752 C CA . VAL A 1 97 ? 1.807 2.450 7.271 1.00 94.81 97 VAL A CA 1
ATOM 753 C C . VAL A 1 97 ? 0.954 1.184 7.281 1.00 94.81 97 VAL A C 1
ATOM 755 O O . VAL A 1 97 ? 0.310 0.898 8.288 1.00 94.81 97 VAL A O 1
ATOM 758 N N . LEU A 1 98 ? 0.966 0.392 6.206 1.00 96.75 98 LEU A N 1
ATOM 759 C CA . LEU A 1 98 ? 0.249 -0.880 6.160 1.00 96.75 98 LEU A CA 1
ATOM 760 C C . LEU A 1 98 ? 0.774 -1.864 7.211 1.00 96.75 98 LEU A C 1
ATOM 762 O O . LEU A 1 98 ? -0.031 -2.493 7.894 1.00 96.75 98 LEU A O 1
ATOM 766 N N . TYR A 1 99 ? 2.092 -1.964 7.378 1.00 96.06 99 TYR A N 1
ATOM 767 C CA . TYR A 1 99 ? 2.722 -2.759 8.429 1.00 96.06 99 TYR A CA 1
ATOM 768 C C . TYR A 1 99 ? 2.239 -2.327 9.810 1.00 96.06 99 TYR A C 1
ATOM 770 O O . TYR A 1 99 ? 1.805 -3.158 10.607 1.00 96.06 99 TYR A O 1
ATOM 778 N N . MET A 1 100 ? 2.241 -1.017 10.076 1.00 94.81 100 MET A N 1
ATOM 779 C CA . MET A 1 100 ? 1.752 -0.477 11.342 1.00 94.81 100 MET A CA 1
ATOM 780 C C . MET A 1 100 ? 0.273 -0.809 11.564 1.00 94.81 100 MET A C 1
ATOM 782 O O . MET A 1 100 ? -0.112 -1.208 12.660 1.00 94.81 100 MET A O 1
ATOM 786 N N . VAL A 1 101 ? -0.560 -0.699 10.525 1.00 95.00 101 VAL A N 1
ATOM 787 C CA . VAL A 1 101 ? -1.984 -1.050 10.598 1.00 95.00 101 VAL A CA 1
ATOM 788 C C . VAL A 1 101 ? -2.157 -2.528 10.935 1.00 95.00 101 VAL A C 1
ATOM 790 O O . VAL A 1 101 ? -2.881 -2.856 11.874 1.00 95.00 101 VAL A O 1
ATOM 793 N N . LEU A 1 102 ? -1.500 -3.409 10.184 1.00 95.50 102 LEU A N 1
ATOM 794 C CA . LEU A 1 102 ? -1.594 -4.857 10.363 1.00 95.50 102 LEU A CA 1
ATOM 795 C C . LEU A 1 102 ? -1.086 -5.297 11.738 1.00 95.50 102 LEU A C 1
ATOM 797 O O . LEU A 1 102 ? -1.640 -6.202 12.352 1.00 95.50 102 LEU A O 1
ATOM 801 N N . ARG A 1 103 ? -0.037 -4.656 12.249 1.00 94.06 103 ARG A N 1
ATOM 802 C CA . ARG A 1 103 ? 0.573 -5.069 13.509 1.00 94.06 103 ARG A CA 1
ATOM 803 C C . ARG A 1 103 ? -0.116 -4.484 14.736 1.00 94.06 103 ARG A C 1
ATOM 805 O O . ARG A 1 103 ? -0.214 -5.177 15.746 1.00 94.06 103 ARG A O 1
ATOM 812 N N . TYR A 1 104 ? -0.583 -3.237 14.658 1.00 91.94 104 TYR A N 1
ATOM 813 C CA . TYR A 1 104 ? 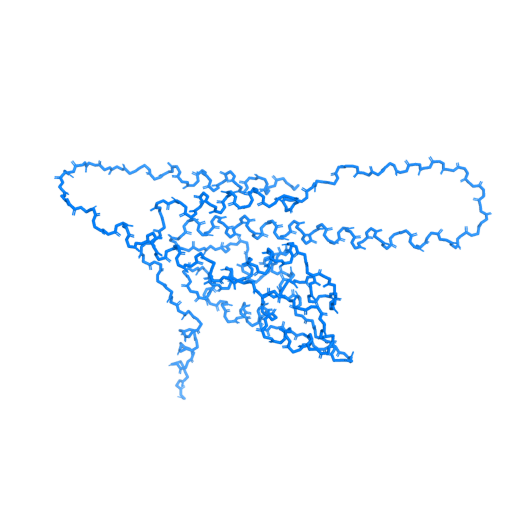-0.953 -2.465 15.847 1.00 91.94 104 TYR A CA 1
ATOM 814 C C . TYR A 1 104 ? -2.417 -2.029 15.924 1.00 91.94 104 TYR A C 1
ATOM 816 O O . TYR A 1 104 ? -2.849 -1.596 16.989 1.00 91.94 104 TYR A O 1
ATOM 824 N N . THR A 1 105 ? -3.200 -2.146 14.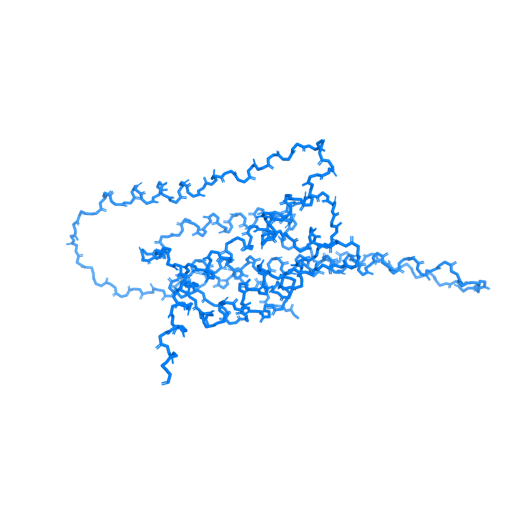847 1.00 92.44 105 THR A N 1
ATOM 825 C CA . THR A 1 105 ? -4.591 -1.652 14.822 1.00 92.44 105 THR A CA 1
ATOM 826 C C . THR A 1 105 ? -5.612 -2.783 14.810 1.00 92.44 105 THR A C 1
ATOM 828 O O . THR A 1 105 ? -5.288 -3.943 14.560 1.00 92.44 105 THR A O 1
ATOM 831 N N . ASN A 1 106 ? -6.883 -2.462 15.064 1.00 92.31 106 ASN A N 1
ATOM 832 C CA . ASN A 1 106 ? -7.957 -3.441 14.940 1.00 92.31 106 ASN A CA 1
ATOM 833 C C . ASN A 1 106 ? -8.397 -3.635 13.492 1.00 92.31 106 ASN A C 1
ATOM 835 O O . ASN A 1 106 ? -8.905 -2.704 12.882 1.00 92.31 106 ASN A O 1
ATOM 839 N N . HIS A 1 107 ? -8.257 -4.840 12.941 1.00 95.25 107 HIS A N 1
ATOM 840 C CA . HIS A 1 107 ? -8.673 -5.154 11.572 1.00 95.25 107 HIS A CA 1
ATOM 841 C C . HIS A 1 107 ? -9.236 -6.576 11.458 1.00 95.25 107 HIS A C 1
ATOM 843 O O . HIS A 1 107 ? -9.095 -7.403 12.352 1.00 95.25 107 HIS A O 1
ATOM 849 N N . ASN A 1 108 ? -9.884 -6.888 10.337 1.00 96.50 108 ASN A N 1
ATOM 850 C CA . ASN A 1 108 ? -10.520 -8.190 10.090 1.00 96.50 108 ASN A CA 1
ATOM 851 C C . ASN A 1 108 ? -9.569 -9.292 9.578 1.00 96.50 108 ASN A C 1
ATOM 853 O O . ASN A 1 108 ? -10.046 -10.278 9.029 1.00 96.50 108 ASN A O 1
ATOM 857 N N . LYS A 1 109 ? -8.248 -9.123 9.721 1.00 96.56 109 LYS A N 1
ATOM 858 C CA . LYS A 1 109 ? -7.220 -10.067 9.220 1.00 96.56 109 LYS A CA 1
ATOM 859 C C . LYS A 1 109 ? -6.250 -10.524 10.311 1.00 96.56 109 LYS A C 1
ATOM 861 O O . LYS A 1 109 ? -5.099 -10.815 10.034 1.00 96.56 109 LYS A O 1
ATOM 866 N N . ILE A 1 110 ? -6.698 -10.534 11.567 1.00 93.88 110 ILE A N 1
ATOM 867 C CA . ILE A 1 110 ? -5.858 -10.923 12.713 1.00 93.88 110 ILE A CA 1
ATOM 868 C C . ILE A 1 110 ? -5.440 -12.396 12.604 1.00 93.88 110 ILE A C 1
ATOM 870 O O . ILE A 1 110 ? -4.299 -12.721 12.902 1.00 93.88 110 ILE A O 1
ATOM 874 N N . GLY A 1 111 ? -6.343 -13.275 12.147 1.00 91.81 111 GLY A N 1
ATOM 875 C CA . GLY A 1 111 ? -6.050 -14.705 11.987 1.00 91.81 111 GLY A CA 1
ATOM 876 C C . GLY A 1 111 ? -4.999 -14.998 10.912 1.00 91.81 111 GLY A C 1
ATOM 877 O O . GLY A 1 111 ? -4.168 -15.877 11.099 1.00 91.81 111 GLY A O 1
ATOM 878 N N . ASP A 1 112 ? -4.990 -14.208 9.837 1.00 95.44 112 ASP A N 1
ATOM 879 C CA . ASP A 1 112 ? -4.048 -14.356 8.721 1.00 95.44 112 ASP A CA 1
ATOM 880 C C . ASP A 1 112 ? -2.753 -13.553 8.935 1.00 95.44 112 ASP A C 1
ATOM 882 O O . ASP A 1 112 ? -1.837 -13.613 8.114 1.00 95.44 112 ASP A O 1
ATOM 886 N N . LEU A 1 113 ? -2.668 -12.774 10.022 1.00 94.94 113 LEU A N 1
ATOM 887 C CA . LEU A 1 113 ? -1.590 -11.815 10.252 1.00 94.94 113 LEU A CA 1
ATOM 888 C C . LEU A 1 113 ? -0.191 -12.449 10.157 1.00 94.94 113 LEU A C 1
ATOM 890 O O . LEU A 1 113 ? 0.625 -11.897 9.425 1.00 94.94 113 LEU A O 1
ATOM 894 N N . PRO A 1 114 ? 0.116 -13.599 10.789 1.00 94.06 114 PRO A N 1
ATOM 895 C CA . PRO A 1 114 ? 1.442 -14.212 10.676 1.00 94.06 114 PRO A CA 1
ATOM 896 C C . PRO A 1 114 ? 1.817 -14.555 9.235 1.00 94.06 114 PRO A C 1
ATOM 898 O O . PRO A 1 114 ? 2.945 -14.307 8.821 1.00 94.06 114 PRO A O 1
ATOM 901 N N . THR A 1 115 ? 0.868 -15.073 8.453 1.00 94.94 115 THR A N 1
ATOM 902 C CA . THR A 1 115 ? 1.080 -15.389 7.037 1.00 94.94 115 THR A CA 1
ATOM 903 C C . THR A 1 115 ? 1.296 -14.122 6.220 1.00 94.94 115 THR A C 1
ATOM 905 O O . THR A 1 115 ? 2.201 -14.081 5.392 1.00 94.94 115 THR A O 1
ATOM 908 N N . ILE A 1 116 ? 0.518 -13.065 6.472 1.00 95.94 116 ILE A N 1
ATOM 909 C CA . ILE A 1 116 ? 0.696 -11.773 5.800 1.00 95.94 116 ILE A CA 1
ATOM 910 C C . ILE A 1 116 ? 2.084 -11.201 6.114 1.00 95.94 116 ILE A C 1
ATOM 912 O O . ILE A 1 116 ? 2.784 -10.784 5.196 1.00 95.94 116 ILE A O 1
ATOM 916 N N . MET A 1 117 ? 2.504 -11.209 7.383 1.00 95.31 117 MET A N 1
ATOM 917 C CA . MET A 1 117 ? 3.827 -10.729 7.799 1.00 95.31 117 MET A CA 1
ATOM 918 C C . MET A 1 117 ? 4.937 -11.540 7.128 1.00 95.31 117 MET A C 1
ATOM 920 O O . MET A 1 117 ? 5.799 -10.964 6.463 1.00 95.31 117 MET A O 1
ATOM 924 N N . ALA A 1 118 ? 4.827 -12.869 7.190 1.00 93.25 118 ALA A N 1
ATOM 925 C CA . ALA A 1 118 ? 5.792 -13.786 6.607 1.00 93.25 118 ALA A CA 1
ATOM 926 C C . ALA A 1 118 ? 5.930 -13.617 5.088 1.00 93.25 118 ALA A C 1
ATOM 928 O O . ALA A 1 118 ? 7.042 -13.602 4.582 1.00 93.25 118 ALA A O 1
ATOM 929 N N . VAL A 1 119 ? 4.824 -13.485 4.349 1.00 94.06 119 VAL A N 1
ATOM 930 C CA . VAL A 1 119 ? 4.850 -13.471 2.876 1.00 94.06 119 VAL A CA 1
ATOM 931 C C . VAL A 1 119 ? 5.053 -12.070 2.299 1.00 94.06 119 VAL A C 1
ATOM 933 O O . VAL A 1 119 ? 5.725 -11.900 1.290 1.00 94.06 119 VAL A O 1
ATOM 936 N N . VAL A 1 120 ? 4.480 -11.029 2.897 1.00 95.31 120 VAL A N 1
ATOM 937 C CA . VAL A 1 120 ? 4.603 -9.672 2.341 1.00 95.31 120 VAL A CA 1
ATOM 938 C C . VAL A 1 120 ? 5.898 -9.016 2.800 1.00 95.31 120 VAL A C 1
ATOM 940 O O . VAL A 1 120 ? 6.610 -8.416 1.990 1.00 95.31 120 VAL A O 1
ATOM 943 N N . PHE A 1 121 ? 6.202 -9.107 4.092 1.00 94.25 121 PHE A N 1
ATOM 944 C CA . PHE A 1 121 ? 7.294 -8.352 4.695 1.00 94.25 121 PHE A CA 1
ATOM 945 C C . PHE A 1 121 ? 8.552 -9.202 4.852 1.00 94.25 121 PHE A C 1
ATOM 947 O O . PHE A 1 121 ? 9.622 -8.686 4.548 1.00 94.25 121 PHE A O 1
ATOM 954 N N . ASP A 1 122 ? 8.419 -10.483 5.216 1.00 92.56 122 ASP A N 1
ATOM 955 C CA . ASP A 1 122 ? 9.558 -11.337 5.584 1.00 92.56 122 ASP A CA 1
ATOM 956 C C . ASP A 1 122 ? 9.972 -12.393 4.537 1.00 92.56 122 ASP A C 1
ATOM 958 O O . ASP A 1 122 ? 10.987 -13.066 4.742 1.00 92.56 122 ASP A O 1
ATOM 962 N N . SER A 1 123 ? 9.305 -12.503 3.372 1.00 90.38 123 SER A N 1
ATOM 963 C CA . SER A 1 123 ? 9.710 -13.448 2.306 1.00 90.38 123 SER A CA 1
ATOM 964 C C . SER A 1 123 ? 10.635 -12.840 1.249 1.00 90.38 123 SER A C 1
ATOM 966 O O . SER A 1 123 ? 10.272 -11.874 0.573 1.00 90.38 123 SER A O 1
ATOM 968 N N . TYR A 1 124 ? 11.815 -13.429 1.085 1.00 88.62 124 TYR A N 1
ATOM 969 C CA . TYR A 1 124 ? 12.755 -13.120 0.015 1.00 88.62 124 TYR A CA 1
ATOM 970 C C . TYR A 1 124 ? 13.192 -14.415 -0.668 1.00 88.62 124 TYR A C 1
ATOM 972 O O . TYR A 1 124 ? 13.157 -15.494 -0.079 1.00 88.62 124 TYR A O 1
ATOM 980 N N . LEU A 1 125 ? 13.594 -14.296 -1.924 1.00 85.50 125 LEU A N 1
ATOM 981 C CA . LEU A 1 125 ? 14.174 -15.358 -2.727 1.00 85.50 125 LEU A CA 1
ATOM 982 C C . LEU A 1 125 ? 15.640 -15.034 -2.959 1.00 85.50 125 LEU A C 1
ATOM 984 O O . LEU A 1 125 ? 15.980 -13.883 -3.224 1.00 85.50 125 LEU A O 1
ATOM 988 N N . THR A 1 126 ? 16.493 -16.046 -2.875 1.00 86.06 126 THR A N 1
ATOM 989 C CA . THR A 1 126 ? 17.895 -15.957 -3.281 1.00 86.06 126 THR A CA 1
ATOM 990 C C . THR A 1 126 ? 18.060 -16.747 -4.571 1.00 86.06 126 THR A C 1
ATOM 992 O O . THR A 1 126 ? 17.760 -17.938 -4.608 1.00 86.06 126 THR A O 1
ATOM 995 N N . TRP A 1 127 ? 18.504 -16.078 -5.628 1.00 83.94 127 TRP A N 1
ATOM 996 C CA . TRP A 1 127 ? 18.763 -16.674 -6.933 1.00 83.94 127 TRP A CA 1
ATOM 997 C C . TRP A 1 127 ? 20.160 -17.291 -6.996 1.00 83.94 127 TRP A C 1
ATOM 999 O O . TRP A 1 127 ? 21.044 -16.989 -6.185 1.00 83.94 127 TRP A O 1
ATOM 1009 N N . GLU A 1 128 ? 20.371 -18.134 -8.004 1.00 86.56 128 GLU A N 1
ATOM 1010 C CA . GLU A 1 128 ? 21.697 -18.632 -8.358 1.00 86.56 128 GLU A CA 1
ATOM 1011 C C . GLU A 1 128 ? 22.612 -17.438 -8.691 1.00 86.56 128 GLU A C 1
ATOM 1013 O O . GLU A 1 128 ? 22.271 -16.591 -9.512 1.00 86.56 128 GLU A O 1
ATOM 1018 N N . GLY A 1 129 ? 23.731 -17.301 -7.971 1.00 83.88 129 GLY A N 1
ATOM 1019 C CA . GLY A 1 129 ? 24.591 -16.106 -8.016 1.00 83.88 129 GLY A CA 1
ATOM 1020 C C . GLY A 1 129 ? 24.438 -15.147 -6.827 1.00 83.88 129 GLY A C 1
ATOM 1021 O O . GLY A 1 129 ? 25.157 -14.154 -6.750 1.00 83.88 129 GLY A O 1
ATOM 1022 N N . GLY A 1 130 ? 23.555 -15.449 -5.868 1.00 82.94 130 GLY A N 1
ATOM 1023 C CA . GLY A 1 130 ? 23.444 -14.713 -4.602 1.00 82.94 130 GLY A CA 1
ATOM 1024 C C . GLY A 1 130 ? 22.616 -13.429 -4.672 1.00 82.94 130 GLY A C 1
ATOM 1025 O O . GLY A 1 130 ? 22.530 -12.711 -3.676 1.00 82.94 130 GLY A O 1
ATOM 1026 N N . ALA A 1 131 ? 21.983 -13.141 -5.814 1.00 81.19 131 ALA A N 1
ATOM 1027 C CA . ALA A 1 131 ? 21.021 -12.049 -5.925 1.00 81.19 131 ALA A CA 1
ATOM 1028 C C . ALA A 1 131 ? 19.792 -12.341 -5.052 1.00 81.19 131 ALA A C 1
ATOM 1030 O O . ALA A 1 131 ? 19.298 -13.467 -5.027 1.00 81.19 131 ALA A O 1
ATOM 1031 N N . ILE A 1 132 ? 19.288 -11.336 -4.336 1.00 79.94 132 ILE A N 1
ATOM 1032 C CA . ILE A 1 132 ? 18.131 -11.471 -3.445 1.00 79.94 132 ILE A CA 1
ATOM 1033 C C . ILE A 1 132 ? 16.975 -10.630 -3.993 1.00 79.94 132 ILE A C 1
ATOM 1035 O O . ILE A 1 132 ? 17.148 -9.435 -4.209 1.00 79.94 132 ILE A O 1
ATOM 1039 N N . THR A 1 133 ? 15.789 -11.219 -4.157 1.00 83.44 133 THR A N 1
ATOM 1040 C CA . THR A 1 133 ? 14.560 -10.507 -4.555 1.00 83.44 133 THR A CA 1
ATOM 1041 C C . THR A 1 133 ? 13.444 -10.757 -3.547 1.00 83.44 133 THR A C 1
ATOM 1043 O O . THR A 1 133 ? 13.167 -11.901 -3.208 1.00 83.44 133 THR A O 1
ATOM 1046 N N . GLY A 1 134 ? 12.755 -9.714 -3.091 1.00 79.88 134 GLY A N 1
ATOM 1047 C CA . GLY A 1 134 ? 11.649 -9.817 -2.121 1.00 79.88 134 GLY A CA 1
ATOM 1048 C C . GLY A 1 134 ? 10.312 -9.302 -2.652 1.00 79.88 134 GLY A C 1
ATOM 1049 O O . GLY A 1 134 ? 9.485 -8.826 -1.869 1.00 79.88 134 GLY A O 1
ATOM 1050 N N . GLU A 1 135 ? 10.141 -9.288 -3.978 1.00 87.00 135 GLU A N 1
ATOM 1051 C CA . GLU A 1 135 ? 9.054 -8.546 -4.620 1.00 87.00 135 GLU A CA 1
ATOM 1052 C C . GLU A 1 135 ? 7.725 -9.300 -4.690 1.00 87.00 135 GLU A C 1
ATOM 1054 O O . GLU A 1 135 ? 6.686 -8.646 -4.662 1.00 87.00 135 GLU A O 1
ATOM 1059 N N . TYR A 1 136 ? 7.724 -10.639 -4.755 1.00 91.12 136 TYR A N 1
ATOM 1060 C CA . TYR A 1 136 ? 6.522 -11.402 -5.121 1.00 91.12 136 TYR A CA 1
ATOM 1061 C C . TYR A 1 136 ? 5.336 -11.084 -4.202 1.00 91.12 136 TYR A C 1
ATOM 1063 O O . TYR A 1 136 ? 4.305 -10.600 -4.669 1.00 91.12 136 TYR A O 1
ATOM 1071 N N . GLY A 1 137 ? 5.501 -11.251 -2.886 1.00 94.12 137 GLY A N 1
ATOM 1072 C CA . GLY A 1 137 ? 4.434 -10.978 -1.920 1.00 94.12 137 GLY A CA 1
ATOM 1073 C C . GLY A 1 137 ? 3.939 -9.524 -1.951 1.00 94.12 137 GLY A C 1
ATOM 1074 O O . GLY A 1 137 ? 2.739 -9.256 -1.892 1.00 94.12 137 GLY A O 1
ATOM 1075 N N . LYS A 1 138 ? 4.846 -8.558 -2.120 1.00 94.69 138 LYS A N 1
ATOM 1076 C CA . LYS A 1 138 ? 4.498 -7.128 -2.188 1.00 94.69 138 LYS A CA 1
ATOM 1077 C C . LYS A 1 138 ? 3.780 -6.777 -3.498 1.00 94.69 138 LYS A C 1
ATOM 1079 O O . LYS A 1 138 ? 2.783 -6.059 -3.488 1.00 94.69 138 LYS A O 1
ATOM 1084 N N . SER A 1 139 ? 4.231 -7.330 -4.619 1.00 93.50 139 SER A N 1
ATOM 1085 C CA . SER A 1 139 ? 3.623 -7.128 -5.937 1.00 93.50 139 SER A CA 1
ATOM 1086 C C . SER A 1 139 ? 2.199 -7.685 -5.976 1.00 93.50 139 SER A C 1
ATOM 1088 O O . SER A 1 139 ? 1.259 -6.978 -6.350 1.00 93.50 139 SER A O 1
ATOM 1090 N N . GLN A 1 140 ? 1.998 -8.910 -5.478 1.00 95.12 140 GLN A N 1
ATOM 1091 C CA . GLN A 1 140 ? 0.670 -9.523 -5.380 1.00 95.12 140 GLN A CA 1
ATOM 1092 C C . GLN A 1 140 ? -0.257 -8.765 -4.412 1.00 95.12 140 GLN A C 1
ATOM 1094 O O . GLN A 1 140 ? -1.451 -8.580 -4.690 1.00 95.12 140 GLN A O 1
ATOM 1099 N N . LEU A 1 141 ? 0.285 -8.255 -3.296 1.00 96.12 141 LEU A N 1
ATOM 1100 C CA . LEU A 1 141 ? -0.439 -7.381 -2.371 1.00 96.12 141 LEU A CA 1
ATOM 1101 C C . LEU A 1 141 ? -0.997 -6.145 -3.092 1.00 96.12 141 LEU A C 1
ATOM 1103 O O . LEU A 1 141 ? -2.186 -5.852 -2.955 1.00 96.12 141 LEU A O 1
ATOM 1107 N N . PHE A 1 142 ? -0.176 -5.415 -3.848 1.00 95.50 142 PHE A N 1
ATOM 1108 C CA . PHE A 1 142 ? -0.627 -4.180 -4.492 1.00 95.50 142 PHE A CA 1
ATOM 1109 C C . PHE A 1 142 ? -1.530 -4.437 -5.699 1.00 95.50 142 PHE A C 1
ATOM 1111 O O . PHE A 1 142 ? -2.581 -3.805 -5.822 1.00 95.50 142 PHE A O 1
ATOM 1118 N N . ARG A 1 143 ? -1.179 -5.395 -6.563 1.00 93.88 143 ARG A N 1
ATOM 1119 C CA . ARG A 1 143 ? -1.922 -5.668 -7.803 1.00 93.88 143 ARG A CA 1
ATOM 1120 C C . ARG A 1 143 ? -3.288 -6.293 -7.546 1.00 93.88 143 ARG A C 1
ATOM 1122 O O . ARG A 1 143 ? -4.290 -5.847 -8.112 1.00 93.88 143 ARG A O 1
ATOM 1129 N N . TYR A 1 144 ? -3.346 -7.292 -6.669 1.00 94.62 144 TYR A N 1
ATOM 1130 C CA . TYR A 1 144 ? -4.539 -8.129 -6.509 1.00 94.62 144 TYR A CA 1
ATOM 1131 C C . TYR A 1 144 ? -5.141 -8.090 -5.107 1.00 94.62 144 TYR A C 1
ATOM 1133 O O . TYR A 1 144 ? -6.269 -8.557 -4.925 1.00 94.62 144 TYR A O 1
ATOM 1141 N N . ARG A 1 145 ? -4.448 -7.486 -4.131 1.00 95.38 145 ARG A N 1
ATOM 1142 C CA . ARG A 1 145 ? -4.791 -7.570 -2.701 1.00 95.38 145 ARG A CA 1
ATOM 1143 C C . ARG A 1 145 ? -4.867 -9.015 -2.214 1.00 95.38 145 ARG A C 1
ATOM 1145 O O . ARG A 1 145 ? -5.719 -9.321 -1.386 1.00 95.38 145 ARG A O 1
ATOM 1152 N N . GLU A 1 146 ? -4.000 -9.888 -2.724 1.00 94.19 146 GLU A N 1
ATOM 1153 C CA . GLU A 1 146 ? -4.069 -11.336 -2.480 1.00 94.19 146 GLU A CA 1
ATOM 1154 C C . GLU A 1 146 ? -4.022 -11.682 -0.981 1.00 94.19 146 GLU A C 1
ATOM 1156 O O . GLU A 1 146 ? -4.851 -12.447 -0.501 1.00 94.19 146 GLU A O 1
ATOM 1161 N N . PHE A 1 147 ? -3.146 -11.028 -0.210 1.00 94.69 147 PHE A N 1
ATOM 1162 C CA . PHE A 1 147 ? -2.939 -11.356 1.209 1.00 94.69 147 PHE A CA 1
ATOM 1163 C C . PHE A 1 147 ? -3.912 -10.676 2.175 1.00 94.69 147 PHE A C 1
ATOM 1165 O O . PHE A 1 147 ? -4.346 -11.273 3.153 1.00 94.69 147 PHE A O 1
ATOM 1172 N N . ILE A 1 148 ? -4.272 -9.416 1.920 1.00 96.38 148 ILE A N 1
ATOM 1173 C CA . ILE A 1 148 ? -5.178 -8.668 2.809 1.00 96.38 148 ILE A CA 1
ATOM 1174 C C . ILE A 1 148 ? -6.646 -8.784 2.388 1.00 96.38 148 ILE A C 1
ATOM 1176 O O . ILE A 1 148 ? -7.535 -8.451 3.166 1.00 96.38 148 ILE A O 1
ATOM 1180 N N . GLY A 1 149 ? -6.926 -9.251 1.172 1.00 95.56 149 GLY A N 1
ATOM 1181 C CA . GLY A 1 149 ? -8.261 -9.296 0.591 1.00 95.56 149 GLY A CA 1
ATOM 1182 C C . GLY A 1 149 ? -8.810 -7.924 0.182 1.00 95.56 149 GLY A C 1
ATOM 1183 O O . GLY A 1 149 ? -8.388 -6.853 0.631 1.00 95.56 149 GLY A O 1
ATOM 1184 N N . ARG A 1 150 ? -9.829 -7.939 -0.683 1.00 94.00 150 ARG A N 1
ATOM 1185 C CA . ARG A 1 150 ? -10.586 -6.725 -1.050 1.00 94.00 150 ARG A CA 1
ATOM 1186 C C . ARG A 1 150 ? -11.480 -6.227 0.088 1.00 94.00 150 ARG A C 1
ATOM 1188 O O . ARG A 1 150 ? -11.866 -5.061 0.094 1.00 94.00 150 ARG A O 1
ATOM 1195 N N . ASP A 1 151 ? -11.790 -7.102 1.040 1.00 94.56 151 ASP A N 1
ATOM 1196 C CA . ASP A 1 151 ? -12.623 -6.850 2.212 1.00 94.56 151 ASP A CA 1
ATOM 1197 C C . ASP A 1 151 ? -11.834 -6.318 3.421 1.00 94.56 151 ASP A C 1
ATOM 1199 O O . ASP A 1 151 ? -12.426 -6.122 4.488 1.00 94.56 151 ASP A O 1
ATOM 1203 N N . PHE A 1 152 ? -10.523 -6.079 3.272 1.00 95.81 152 PHE A N 1
ATOM 1204 C CA . PHE A 1 152 ? -9.684 -5.510 4.324 1.00 95.81 152 PHE A CA 1
ATOM 1205 C C . PHE A 1 152 ? -10.295 -4.228 4.893 1.00 95.81 152 PHE A C 1
ATOM 1207 O O . PHE A 1 152 ? -10.603 -3.275 4.164 1.00 95.81 152 PHE A O 1
ATOM 1214 N N . ARG A 1 153 ? -10.455 -4.185 6.215 1.00 94.38 153 ARG A N 1
ATOM 1215 C CA . ARG A 1 153 ? -10.968 -3.013 6.920 1.00 94.38 153 ARG A CA 1
ATOM 1216 C C . ARG A 1 153 ? -10.316 -2.854 8.283 1.00 94.38 153 ARG A C 1
ATOM 1218 O O . ARG A 1 153 ? -10.270 -3.797 9.069 1.00 94.38 153 ARG A O 1
ATOM 1225 N N . VAL A 1 154 ? -9.919 -1.618 8.572 1.00 94.56 154 VAL A N 1
ATOM 1226 C CA . VAL A 1 154 ? -9.623 -1.167 9.932 1.00 94.56 154 VAL A CA 1
ATOM 1227 C C . VAL A 1 154 ? -10.955 -0.914 10.643 1.00 94.56 154 VAL A C 1
ATOM 1229 O O . VAL A 1 154 ? -11.851 -0.259 10.100 1.00 94.56 154 VAL A O 1
ATOM 1232 N N . LEU A 1 155 ? -11.119 -1.501 11.821 1.00 93.25 155 LEU A N 1
ATOM 1233 C CA . LEU A 1 155 ? -12.298 -1.414 12.671 1.00 93.25 155 LEU A CA 1
ATOM 1234 C C . LEU A 1 155 ? -12.156 -0.203 13.594 1.00 93.25 155 LEU A C 1
ATOM 1236 O O . LEU A 1 155 ? -11.111 -0.001 14.201 1.00 93.25 155 LEU A O 1
ATOM 1240 N N . GLY A 1 156 ? -13.203 0.614 13.694 1.00 90.88 156 GLY A N 1
ATOM 1241 C CA . GLY A 1 156 ? -13.222 1.782 14.580 1.00 90.88 156 GLY A CA 1
ATOM 1242 C C . GLY A 1 156 ? -12.429 3.002 14.093 1.00 90.88 156 GLY A C 1
ATOM 1243 O O . GLY A 1 156 ? -12.721 4.095 14.554 1.00 90.88 156 GLY A O 1
ATOM 1244 N N . ASN A 1 157 ? -11.511 2.867 13.128 1.00 91.50 157 ASN A N 1
ATOM 1245 C CA . ASN A 1 157 ? -10.725 3.979 12.576 1.00 91.50 157 ASN A CA 1
ATOM 1246 C C . ASN A 1 157 ? -11.091 4.260 11.103 1.00 91.50 157 ASN A C 1
ATOM 1248 O O . ASN A 1 157 ? -10.449 3.776 10.164 1.00 91.50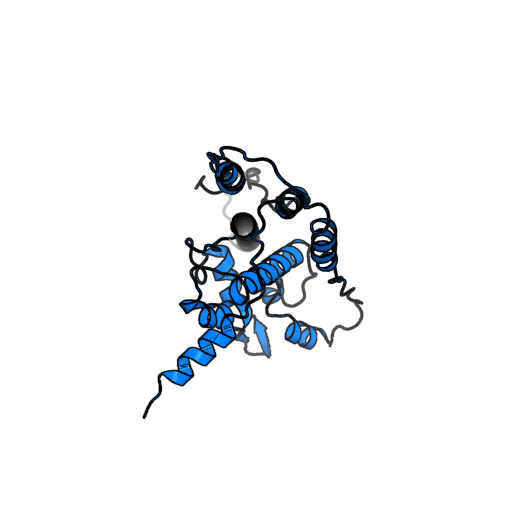 157 ASN A O 1
ATOM 1252 N N . VAL A 1 158 ? -12.172 5.022 10.896 1.00 90.25 158 VAL A N 1
ATOM 1253 C CA . VAL A 1 158 ? -12.661 5.400 9.555 1.00 90.25 158 VAL A CA 1
ATOM 1254 C C . VAL A 1 158 ? -11.621 6.204 8.762 1.00 90.25 158 VAL A C 1
ATOM 1256 O O . VAL A 1 158 ? -11.396 5.840 7.603 1.00 90.25 158 VAL A O 1
ATOM 1259 N N . PRO A 1 159 ? -10.945 7.225 9.334 1.00 90.19 159 PRO A N 1
ATOM 1260 C CA . PRO A 1 159 ? -9.920 7.972 8.609 1.00 90.19 159 PRO A CA 1
ATOM 1261 C C . PRO A 1 159 ? -8.819 7.068 8.038 1.00 90.19 159 PRO A C 1
ATOM 1263 O O . PRO A 1 159 ? -8.564 7.075 6.831 1.00 90.19 159 PRO A O 1
ATOM 1266 N N . LEU A 1 160 ? -8.222 6.214 8.872 1.00 90.69 160 LEU A N 1
ATOM 1267 C CA . LEU A 1 160 ? -7.137 5.326 8.456 1.00 90.69 160 LEU A CA 1
ATOM 1268 C C . LEU A 1 160 ? -7.586 4.317 7.391 1.00 90.69 160 LEU A C 1
ATOM 1270 O O . LEU A 1 160 ? -6.880 4.093 6.407 1.00 90.69 160 LEU A O 1
ATOM 1274 N N . LYS A 1 161 ? -8.795 3.759 7.534 1.00 92.75 161 LYS A N 1
ATOM 1275 C CA . LYS A 1 161 ? -9.407 2.880 6.525 1.00 92.75 161 LYS A CA 1
ATOM 1276 C C . LYS A 1 161 ? -9.539 3.579 5.169 1.00 92.75 161 LYS A C 1
ATOM 1278 O O . LYS A 1 161 ? -9.213 2.988 4.138 1.00 92.75 161 LYS A O 1
ATOM 1283 N N . CYS A 1 162 ? -10.045 4.810 5.162 1.00 90.94 162 CYS A N 1
ATOM 1284 C CA . CYS A 1 162 ? -10.202 5.609 3.950 1.00 90.94 162 CYS A CA 1
ATOM 1285 C C . CYS A 1 162 ? -8.851 5.859 3.281 1.00 90.94 162 CYS A C 1
ATOM 1287 O O . CYS A 1 162 ? -8.710 5.636 2.077 1.00 90.94 162 CYS A O 1
ATOM 1289 N N . TRP A 1 163 ? -7.844 6.240 4.064 1.00 93.06 163 TRP A N 1
ATOM 1290 C CA . TRP A 1 163 ? -6.518 6.502 3.528 1.00 93.06 163 TRP A CA 1
ATOM 1291 C C . TRP A 1 163 ? -5.831 5.279 2.960 1.00 93.06 163 TRP A C 1
ATOM 1293 O O . TRP A 1 163 ? -5.365 5.337 1.826 1.00 93.06 163 TRP A O 1
ATOM 1303 N N . LEU A 1 164 ? -5.866 4.150 3.664 1.00 94.38 164 LEU A N 1
ATOM 1304 C CA . LEU A 1 164 ? -5.299 2.908 3.148 1.00 94.38 164 LEU A CA 1
ATOM 1305 C C . LEU A 1 164 ? -5.940 2.498 1.826 1.00 94.38 164 LEU A C 1
ATOM 1307 O O . LEU A 1 164 ? -5.252 2.038 0.919 1.00 94.38 164 LEU A O 1
ATOM 1311 N N . LYS A 1 165 ? -7.256 2.686 1.676 1.00 93.50 165 LYS A N 1
ATOM 1312 C CA . LYS A 1 165 ? -7.935 2.383 0.414 1.00 93.50 165 LYS A CA 1
ATOM 1313 C C . LYS A 1 165 ? -7.382 3.230 -0.734 1.00 93.50 165 LYS A C 1
ATOM 1315 O O . LYS A 1 165 ? -7.105 2.665 -1.791 1.00 93.50 165 LYS A O 1
ATOM 1320 N N . VAL A 1 166 ? -7.235 4.539 -0.529 1.00 91.00 166 VAL A N 1
ATOM 1321 C CA . VAL A 1 166 ? -6.699 5.474 -1.532 1.00 91.00 166 VAL A CA 1
ATOM 1322 C C . VAL A 1 166 ? -5.236 5.148 -1.839 1.00 91.00 166 VAL A C 1
ATOM 1324 O O . VAL A 1 166 ? -4.900 4.935 -3.000 1.00 91.00 166 VAL A O 1
ATOM 1327 N N . ALA A 1 167 ? -4.401 5.003 -0.809 1.00 93.25 167 ALA A N 1
ATOM 1328 C CA . ALA A 1 167 ? -2.980 4.694 -0.929 1.00 93.25 167 ALA A CA 1
ATOM 1329 C C . ALA A 1 167 ? -2.721 3.392 -1.703 1.00 93.25 167 ALA A C 1
ATOM 1331 O O . ALA A 1 167 ? -1.988 3.392 -2.687 1.00 93.25 167 ALA A O 1
ATOM 1332 N N . LEU A 1 168 ? -3.387 2.294 -1.325 1.00 94.81 168 LEU A N 1
ATOM 1333 C CA . LEU A 1 168 ? -3.248 1.004 -2.010 1.00 94.81 168 LEU A CA 1
ATOM 1334 C C . LEU A 1 168 ? -3.710 1.062 -3.470 1.00 94.81 168 LEU A C 1
ATOM 1336 O O . LEU A 1 168 ? -3.133 0.397 -4.323 1.00 94.81 168 LEU A O 1
ATOM 1340 N N . THR A 1 169 ? -4.758 1.837 -3.763 1.00 92.75 169 THR A N 1
ATOM 1341 C CA . THR A 1 169 ? -5.256 2.002 -5.140 1.00 92.75 169 THR A CA 1
ATOM 1342 C C . THR A 1 169 ? -4.247 2.761 -5.988 1.00 92.75 169 THR A C 1
ATOM 1344 O O . THR A 1 169 ? -3.943 2.347 -7.100 1.00 92.75 169 THR A O 1
ATOM 1347 N N . ALA A 1 170 ? -3.676 3.829 -5.443 1.00 91.00 170 ALA A N 1
ATOM 1348 C CA . ALA A 1 170 ? -2.687 4.619 -6.148 1.00 91.00 170 ALA A CA 1
ATOM 1349 C C . ALA A 1 170 ? -1.407 3.803 -6.431 1.00 91.00 170 ALA A C 1
ATOM 1351 O O . ALA A 1 170 ? -0.890 3.845 -7.547 1.00 91.00 170 ALA A O 1
ATOM 1352 N N . VAL A 1 171 ? -0.931 2.988 -5.473 1.00 93.62 171 VAL A N 1
ATOM 1353 C CA . VAL A 1 171 ? 0.248 2.119 -5.697 1.00 93.62 171 VAL A CA 1
ATOM 1354 C C . VAL A 1 171 ? -0.064 1.046 -6.740 1.00 93.62 171 VAL A C 1
ATOM 1356 O O . VAL A 1 171 ? 0.757 0.771 -7.609 1.00 93.62 171 VAL A O 1
ATOM 1359 N N . LYS A 1 172 ? -1.281 0.493 -6.730 1.00 94.06 172 LYS A N 1
ATOM 1360 C CA . LYS A 1 172 ? -1.737 -0.429 -7.775 1.00 94.06 172 LYS A CA 1
ATOM 1361 C C . LYS A 1 172 ? -1.684 0.203 -9.171 1.00 94.06 172 LYS A C 1
ATOM 1363 O O . LYS A 1 172 ? -1.153 -0.412 -10.089 1.00 94.06 172 LYS A O 1
ATOM 1368 N N . GLU A 1 173 ? -2.220 1.412 -9.343 1.00 91.88 173 GLU A N 1
ATOM 1369 C CA . GLU A 1 173 ? -2.191 2.110 -10.638 1.00 91.88 173 GLU A CA 1
ATOM 1370 C C . GLU A 1 173 ? -0.757 2.357 -11.126 1.00 91.88 173 GLU A C 1
ATOM 1372 O O . GLU A 1 173 ? -0.479 2.242 -12.320 1.00 91.88 173 GLU A O 1
ATOM 1377 N N . TRP A 1 174 ? 0.164 2.645 -10.203 1.00 91.44 174 TRP A N 1
ATOM 1378 C CA . TRP A 1 174 ? 1.588 2.763 -10.511 1.00 91.44 174 TRP A CA 1
ATOM 1379 C C . TRP A 1 174 ? 2.194 1.443 -11.009 1.00 91.44 174 TRP A C 1
ATOM 1381 O O . TRP A 1 174 ? 2.864 1.421 -12.039 1.00 91.44 174 TRP A O 1
ATOM 1391 N N . HIS A 1 175 ? 1.896 0.326 -10.346 1.00 92.38 175 HIS A N 1
ATOM 1392 C CA . HIS A 1 175 ? 2.326 -1.010 -10.779 1.00 92.38 175 HIS A CA 1
ATOM 1393 C C . HIS A 1 175 ? 1.793 -1.393 -12.160 1.00 92.38 175 HIS A C 1
ATOM 1395 O O . HIS A 1 175 ? 2.509 -1.979 -12.977 1.00 92.38 175 HIS A O 1
ATOM 1401 N N . GLU A 1 176 ? 0.529 -1.070 -12.429 1.00 91.31 176 GLU A N 1
ATOM 1402 C CA . GLU A 1 176 ? -0.078 -1.278 -13.743 1.00 91.31 176 GLU A CA 1
ATOM 1403 C C . GLU A 1 176 ? 0.609 -0.423 -14.814 1.00 91.31 176 GLU A C 1
ATOM 1405 O O . GLU A 1 176 ? 0.815 -0.899 -15.927 1.00 91.31 176 GLU A O 1
ATOM 1410 N N . HIS A 1 177 ? 0.993 0.814 -14.488 1.00 90.19 177 HIS A N 1
ATOM 1411 C CA . HIS A 1 177 ? 1.747 1.676 -15.394 1.00 90.19 177 HIS A CA 1
ATOM 1412 C C . HIS A 1 177 ? 3.135 1.106 -15.708 1.00 90.19 177 HIS A C 1
ATOM 1414 O O . HIS A 1 177 ? 3.450 0.958 -16.885 1.00 90.19 177 HIS A O 1
ATOM 1420 N N . LEU A 1 178 ? 3.914 0.714 -14.692 1.00 89.19 178 LEU A N 1
ATOM 1421 C CA . LEU A 1 178 ? 5.230 0.092 -14.893 1.00 89.19 178 LEU A CA 1
ATOM 1422 C C . LEU A 1 178 ? 5.144 -1.145 -15.790 1.00 89.19 178 LEU A C 1
ATOM 1424 O O . LEU A 1 178 ? 5.923 -1.287 -16.719 1.00 89.19 178 LEU A O 1
ATOM 1428 N N . THR A 1 179 ? 4.130 -1.990 -15.588 1.00 89.88 179 THR A N 1
ATOM 1429 C CA . THR A 1 179 ? 3.923 -3.179 -16.435 1.00 89.88 179 THR A CA 1
ATOM 1430 C C . THR A 1 179 ? 3.686 -2.815 -17.901 1.00 89.88 179 THR A C 1
ATOM 1432 O O . THR A 1 179 ? 4.153 -3.518 -18.787 1.00 89.88 179 THR A O 1
ATOM 1435 N N . ARG A 1 180 ? 2.953 -1.727 -18.178 1.00 88.69 180 ARG A N 1
ATOM 1436 C CA . ARG A 1 180 ? 2.716 -1.270 -19.557 1.00 88.69 180 ARG A CA 1
ATOM 1437 C C . ARG A 1 180 ? 3.989 -0.730 -20.201 1.00 88.69 180 ARG A C 1
ATOM 1439 O O . ARG A 1 180 ? 4.191 -0.972 -21.382 1.00 88.69 180 ARG A O 1
ATOM 1446 N N . VAL A 1 181 ? 4.810 -0.009 -19.436 1.00 87.81 181 VAL A N 1
ATOM 1447 C CA . VAL A 1 181 ? 6.101 0.510 -19.909 1.00 87.81 181 VAL A CA 1
ATOM 1448 C C . VAL A 1 181 ? 7.053 -0.645 -20.225 1.00 87.81 181 VAL A C 1
ATOM 1450 O O . VAL A 1 181 ? 7.593 -0.677 -21.324 1.00 87.81 181 VAL A O 1
ATOM 1453 N N . ASP A 1 182 ? 7.168 -1.626 -19.323 1.00 86.88 182 ASP A N 1
ATOM 1454 C CA . ASP A 1 182 ? 8.010 -2.816 -19.517 1.00 86.88 182 ASP A CA 1
ATOM 1455 C C . ASP A 1 182 ? 7.592 -3.606 -20.774 1.00 86.88 182 ASP A C 1
ATOM 1457 O O . ASP A 1 182 ? 8.437 -3.996 -21.568 1.00 86.88 182 ASP A O 1
ATOM 1461 N N . VAL A 1 183 ? 6.287 -3.824 -20.992 1.00 88.38 183 VAL A N 1
ATOM 1462 C CA . VAL A 1 183 ? 5.788 -4.560 -22.173 1.00 88.38 183 VAL A CA 1
ATOM 1463 C C . VAL A 1 183 ? 5.977 -3.770 -23.470 1.00 88.38 183 VAL A C 1
ATOM 1465 O O . VAL A 1 183 ? 6.258 -4.368 -24.503 1.00 88.38 183 VAL A O 1
ATOM 1468 N N . GLY A 1 184 ? 5.822 -2.443 -23.431 1.00 84.25 184 GLY A N 1
ATOM 1469 C CA . GLY A 1 184 ? 6.001 -1.591 -24.607 1.00 84.25 184 GLY A CA 1
ATOM 1470 C C . GLY A 1 184 ? 7.447 -1.556 -25.101 1.00 84.25 184 GLY A C 1
ATOM 1471 O O . GLY A 1 184 ? 7.667 -1.632 -26.300 1.00 84.25 184 GLY A O 1
ATOM 1472 N N . ALA A 1 185 ? 8.420 -1.521 -24.186 1.00 79.56 185 ALA A N 1
ATOM 1473 C CA . ALA A 1 185 ? 9.840 -1.468 -24.535 1.00 79.56 185 ALA A CA 1
ATOM 1474 C C . ALA A 1 185 ? 10.343 -2.712 -25.292 1.00 79.56 185 ALA A C 1
ATOM 1476 O O . ALA A 1 185 ? 11.328 -2.621 -26.008 1.00 79.56 185 ALA A O 1
ATOM 1477 N N . HIS A 1 186 ? 9.678 -3.861 -25.145 1.00 77.12 186 HIS A N 1
ATOM 1478 C CA . HIS A 1 186 ? 10.071 -5.103 -25.818 1.00 77.12 186 HIS A CA 1
ATOM 1479 C C . HIS A 1 186 ? 9.457 -5.283 -27.211 1.00 77.12 186 HIS A C 1
ATOM 1481 O O . HIS A 1 186 ? 9.896 -6.159 -27.943 1.00 77.12 186 HIS A O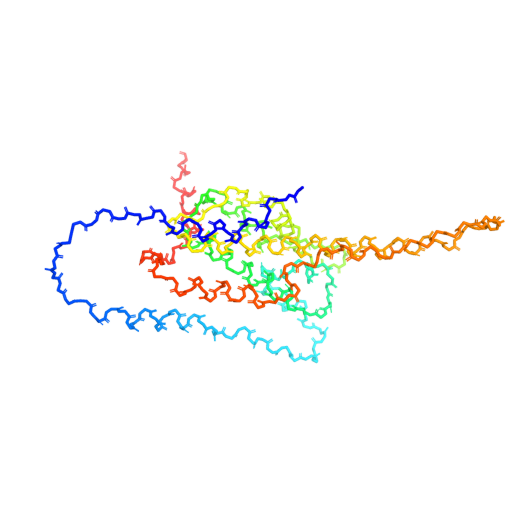 1
ATOM 1487 N N . ALA A 1 187 ? 8.438 -4.503 -27.580 1.00 75.88 187 ALA A N 1
ATOM 1488 C CA . ALA A 1 187 ? 7.759 -4.671 -28.866 1.00 75.88 187 ALA A CA 1
ATOM 1489 C C . ALA A 1 187 ? 8.525 -4.047 -30.050 1.00 75.88 187 ALA A C 1
ATOM 1491 O O . ALA A 1 187 ? 8.256 -4.416 -31.190 1.00 75.88 187 ALA A O 1
ATOM 1492 N N . ASP A 1 188 ? 9.459 -3.130 -29.784 1.00 69.69 188 ASP A N 1
ATOM 1493 C CA . ASP A 1 188 ? 10.192 -2.395 -30.823 1.00 69.69 188 ASP A CA 1
ATOM 1494 C C . ASP A 1 188 ? 11.469 -3.126 -31.300 1.00 69.69 188 ASP A C 1
ATOM 1496 O O . ASP A 1 188 ? 11.953 -2.841 -32.392 1.00 69.69 188 ASP A O 1
ATOM 1500 N N . ASP A 1 189 ? 11.986 -4.096 -30.533 1.00 68.06 189 ASP A N 1
ATOM 1501 C CA . ASP A 1 189 ? 13.258 -4.784 -30.833 1.00 68.06 189 ASP A CA 1
ATOM 1502 C C . ASP A 1 189 ? 13.115 -5.990 -31.792 1.00 68.06 189 ASP A C 1
ATOM 1504 O O . ASP A 1 189 ? 14.099 -6.421 -32.388 1.00 68.06 189 ASP A O 1
ATOM 1508 N N . ASP A 1 190 ? 11.905 -6.529 -31.990 1.00 66.25 190 ASP A N 1
ATOM 1509 C CA . ASP A 1 190 ? 11.670 -7.734 -32.813 1.00 66.25 190 ASP A CA 1
ATOM 1510 C C . ASP A 1 190 ? 11.364 -7.426 -34.302 1.00 66.25 190 ASP A C 1
ATOM 1512 O O . ASP A 1 190 ? 10.991 -8.320 -35.063 1.00 66.25 190 ASP A O 1
ATOM 1516 N N . ALA A 1 191 ? 11.496 -6.168 -34.744 1.00 65.44 191 ALA A N 1
ATOM 1517 C CA . ALA A 1 191 ? 11.079 -5.726 -36.083 1.00 65.44 191 ALA A CA 1
ATOM 1518 C C . ALA A 1 191 ? 12.194 -5.676 -37.155 1.00 65.44 191 ALA A C 1
ATOM 1520 O O . ALA A 1 191 ? 11.911 -5.260 -38.278 1.00 65.44 191 ALA A O 1
ATOM 1521 N N . GLU A 1 192 ? 13.439 -6.076 -36.863 1.00 65.50 192 GLU A N 1
ATOM 1522 C CA . GLU A 1 192 ? 14.575 -5.819 -37.776 1.00 65.50 192 GLU A CA 1
ATOM 1523 C C . GLU A 1 192 ? 14.990 -6.955 -38.744 1.00 65.50 192 GLU A C 1
ATOM 1525 O O . GLU A 1 192 ? 15.901 -6.728 -39.533 1.00 65.50 192 GLU A O 1
ATOM 1530 N N . ASP A 1 193 ? 14.327 -8.122 -38.803 1.00 61.25 193 ASP A N 1
ATOM 1531 C CA . ASP A 1 193 ? 14.854 -9.274 -39.582 1.00 61.25 193 ASP A CA 1
ATOM 1532 C C . ASP A 1 193 ? 13.890 -9.966 -40.585 1.00 61.25 193 ASP A C 1
ATOM 1534 O O . ASP A 1 193 ? 14.105 -11.127 -40.941 1.00 61.25 193 ASP A O 1
ATOM 1538 N N . GLU A 1 194 ? 12.872 -9.285 -41.134 1.00 61.72 194 GLU A N 1
ATOM 1539 C CA . GLU A 1 194 ? 12.131 -9.810 -42.307 1.00 61.72 194 GLU A CA 1
ATOM 1540 C C . GLU A 1 194 ? 12.445 -9.067 -43.620 1.00 61.72 194 GLU A C 1
ATOM 1542 O O . GLU A 1 194 ? 11.829 -8.079 -44.013 1.00 61.72 194 GLU A O 1
ATOM 1547 N N . ASP A 1 195 ? 13.457 -9.620 -44.289 1.00 62.38 195 ASP A N 1
ATOM 1548 C CA . ASP A 1 195 ? 13.680 -9.745 -45.733 1.00 62.38 195 ASP A CA 1
ATOM 1549 C C . ASP A 1 195 ? 12.536 -9.265 -46.667 1.00 62.38 195 ASP A C 1
ATOM 1551 O O . ASP A 1 195 ? 11.556 -9.961 -46.929 1.00 62.38 195 ASP A O 1
ATOM 1555 N N . GLY A 1 196 ? 12.726 -8.084 -47.263 1.00 60.50 196 GLY A N 1
ATOM 1556 C CA . GLY A 1 196 ? 12.604 -7.927 -48.718 1.00 60.50 196 GLY A CA 1
ATOM 1557 C C . GLY A 1 196 ? 11.223 -8.024 -49.385 1.00 60.50 196 GLY A C 1
ATOM 1558 O O . GLY A 1 196 ? 11.164 -8.443 -50.541 1.00 60.50 196 GLY A O 1
ATOM 1559 N N . SER A 1 197 ? 10.125 -7.617 -48.739 1.00 63.03 197 SER A N 1
ATOM 1560 C CA . SER A 1 197 ? 8.812 -7.496 -49.405 1.00 63.03 197 SER A CA 1
ATOM 1561 C C . SER A 1 197 ? 8.319 -6.047 -49.457 1.00 63.03 197 SER A C 1
ATOM 1563 O O . SER A 1 197 ? 7.818 -5.517 -48.465 1.00 63.03 197 SER A O 1
ATOM 1565 N N . ASP A 1 198 ? 8.421 -5.438 -50.645 1.00 61.88 198 ASP A N 1
ATOM 1566 C CA . ASP A 1 198 ? 7.917 -4.109 -51.030 1.00 61.88 198 ASP A CA 1
ATOM 1567 C C . ASP A 1 198 ? 6.388 -3.991 -50.865 1.00 61.88 198 ASP A C 1
ATOM 1569 O O . ASP A 1 198 ? 5.616 -4.020 -51.828 1.00 61.88 198 ASP A O 1
ATOM 1573 N N . THR A 1 199 ? 5.925 -3.864 -49.626 1.00 59.28 199 THR A N 1
ATOM 1574 C CA . THR A 1 199 ? 4.519 -3.602 -49.315 1.00 59.28 199 THR A CA 1
ATOM 1575 C C . THR A 1 199 ? 4.407 -2.220 -48.691 1.00 59.28 199 THR A C 1
ATOM 1577 O O . THR A 1 199 ? 4.580 -2.053 -47.488 1.00 59.28 199 THR A O 1
ATOM 1580 N N . ASP A 1 200 ? 4.106 -1.229 -49.538 1.00 59.25 200 ASP A N 1
ATOM 1581 C CA . ASP A 1 200 ? 3.704 0.131 -49.165 1.00 59.25 200 ASP A CA 1
ATOM 1582 C C . ASP A 1 200 ? 2.463 0.074 -48.253 1.00 59.25 200 ASP A C 1
ATOM 1584 O O . ASP A 1 200 ? 1.316 0.110 -48.704 1.00 59.25 200 ASP A O 1
ATOM 1588 N N . SER A 1 201 ? 2.670 -0.074 -46.948 1.00 68.12 201 SER A N 1
ATOM 1589 C CA . SER A 1 201 ? 1.624 0.054 -45.937 1.00 68.12 201 SER A CA 1
ATOM 1590 C C . SER A 1 201 ? 2.044 1.106 -44.929 1.00 68.12 201 SER A C 1
ATOM 1592 O O . SER A 1 201 ? 2.668 0.835 -43.910 1.00 68.12 201 SER A O 1
ATOM 1594 N N . ASP A 1 202 ? 1.674 2.336 -45.273 1.00 60.84 202 ASP A N 1
ATOM 1595 C CA . ASP A 1 202 ? 1.720 3.536 -44.447 1.00 60.84 202 ASP A CA 1
ATOM 1596 C C . ASP A 1 202 ? 0.784 3.373 -43.232 1.00 60.84 202 ASP A C 1
ATOM 1598 O O . ASP A 1 202 ? -0.340 3.877 -43.202 1.00 60.84 202 ASP A O 1
ATOM 1602 N N . SER A 1 203 ? 1.205 2.589 -42.234 1.00 58.88 203 SER A N 1
ATOM 1603 C CA . SER A 1 203 ? 0.536 2.510 -40.935 1.00 58.88 203 SER A CA 1
ATOM 1604 C C . SER A 1 203 ? 1.287 3.365 -39.921 1.00 58.88 203 SER A C 1
ATOM 1606 O O . SER A 1 203 ? 1.976 2.874 -39.029 1.00 58.88 203 SER A O 1
ATOM 1608 N N . SER A 1 204 ? 1.122 4.677 -40.058 1.00 61.59 204 SER A N 1
ATOM 1609 C CA . SER A 1 204 ? 1.350 5.644 -38.988 1.00 61.59 204 SER A CA 1
ATOM 1610 C C . SER A 1 204 ? 0.434 5.305 -37.803 1.00 61.59 204 SER A C 1
ATOM 1612 O O . SER A 1 204 ? -0.711 5.757 -37.705 1.00 61.59 204 SER A O 1
ATOM 1614 N N . VAL A 1 205 ? 0.908 4.435 -36.909 1.00 60.50 205 VAL A N 1
ATOM 1615 C CA . VAL A 1 205 ? 0.253 4.179 -35.625 1.00 60.50 205 VAL A CA 1
ATOM 1616 C C . VAL A 1 205 ? 0.527 5.398 -34.757 1.00 60.50 205 VAL A C 1
ATOM 1618 O O . VAL A 1 205 ? 1.565 5.510 -34.110 1.00 60.50 205 VAL A O 1
ATOM 1621 N N . ALA A 1 206 ? -0.397 6.357 -34.794 1.00 61.44 206 ALA A N 1
ATOM 1622 C CA . ALA A 1 206 ? -0.325 7.539 -33.951 1.00 61.44 206 ALA A CA 1
ATOM 1623 C C . ALA A 1 206 ? -0.163 7.111 -32.477 1.00 61.44 206 ALA A C 1
ATOM 1625 O O . ALA A 1 206 ? -0.930 6.259 -32.007 1.00 61.44 206 ALA A O 1
ATOM 1626 N N . PRO A 1 207 ? 0.807 7.678 -31.735 1.00 59.03 207 PRO A N 1
ATOM 1627 C CA . PRO A 1 207 ? 1.005 7.357 -30.331 1.00 59.03 207 PRO A CA 1
ATOM 1628 C C . PRO A 1 207 ? -0.300 7.608 -29.580 1.00 59.03 207 PRO A C 1
ATOM 1630 O O . PRO A 1 207 ? -0.901 8.679 -29.662 1.00 59.03 207 PRO A O 1
ATOM 1633 N N . ASN A 1 208 ? -0.781 6.576 -28.892 1.00 56.44 208 ASN A N 1
ATOM 1634 C CA . ASN A 1 208 ? -2.064 6.599 -28.208 1.00 56.44 208 ASN A CA 1
ATOM 1635 C C . ASN A 1 208 ? -1.977 7.533 -26.984 1.00 56.44 208 ASN A C 1
ATOM 1637 O O . ASN A 1 208 ? -1.721 7.091 -25.864 1.00 56.44 208 ASN A O 1
ATOM 1641 N N . GLU A 1 209 ? -2.190 8.837 -27.195 1.00 60.69 209 GLU A N 1
ATOM 1642 C CA . GLU A 1 209 ? -2.125 9.897 -26.170 1.00 60.69 209 GLU A CA 1
ATOM 1643 C C . GLU A 1 209 ? -3.152 9.730 -25.028 1.00 60.69 209 GLU A C 1
ATOM 1645 O O . GLU A 1 209 ? -3.144 10.481 -24.055 1.00 60.69 209 GLU A O 1
ATOM 1650 N N . ASN A 1 210 ? -4.018 8.713 -25.079 1.00 60.59 210 ASN A N 1
ATOM 1651 C CA . ASN A 1 210 ? -5.019 8.435 -24.046 1.00 60.59 210 ASN A CA 1
ATOM 1652 C C . ASN A 1 210 ? -4.521 7.546 -22.894 1.00 60.59 210 ASN A C 1
ATOM 1654 O O . ASN A 1 210 ? -5.335 7.019 -22.126 1.00 60.59 210 ASN A O 1
ATOM 1658 N N . LEU A 1 211 ? -3.207 7.370 -22.720 1.00 67.94 211 LEU A N 1
ATOM 1659 C CA . LEU A 1 211 ? -2.669 6.753 -21.508 1.00 67.94 211 LEU A CA 1
ATOM 1660 C C . LEU A 1 211 ? -2.989 7.649 -20.308 1.00 67.94 211 LEU A C 1
ATOM 1662 O O . LEU A 1 211 ? -2.305 8.629 -20.021 1.00 67.94 211 LEU A O 1
ATOM 1666 N N . LYS A 1 212 ? -4.073 7.299 -19.605 1.00 71.94 212 LYS A N 1
ATOM 1667 C CA . LYS A 1 212 ? -4.513 7.958 -18.377 1.00 71.94 212 LYS A CA 1
ATOM 1668 C C . LYS A 1 212 ? -3.317 8.074 -17.434 1.00 71.94 212 LYS A C 1
ATOM 1670 O O . LYS A 1 212 ? -2.821 7.068 -16.924 1.00 71.94 212 LYS A O 1
ATOM 1675 N N . LYS A 1 213 ? -2.868 9.312 -17.237 1.00 73.50 213 LYS A N 1
ATOM 1676 C CA . LYS A 1 213 ? -1.767 9.666 -16.346 1.00 73.50 213 LYS A CA 1
ATOM 1677 C C . LYS A 1 213 ? -2.038 9.036 -14.967 1.00 73.50 213 LYS A C 1
ATOM 1679 O O . LYS A 1 213 ? -3.134 9.251 -14.439 1.00 73.50 213 LYS A O 1
ATOM 1684 N N . PRO A 1 214 ? -1.127 8.210 -14.418 1.00 74.06 214 PRO A N 1
ATOM 1685 C CA . PRO A 1 214 ? -1.367 7.544 -13.143 1.00 74.06 214 PRO A CA 1
ATOM 1686 C C . PRO A 1 214 ? -1.574 8.589 -12.042 1.00 74.06 214 PRO A C 1
ATOM 1688 O O . PRO A 1 214 ? -0.964 9.660 -12.080 1.00 74.06 214 PRO A O 1
ATOM 1691 N N . MET A 1 215 ? -2.406 8.280 -11.041 1.00 65.44 215 MET A N 1
ATOM 1692 C CA . MET A 1 215 ? -2.740 9.206 -9.947 1.00 65.44 215 MET A CA 1
ATOM 1693 C C . MET A 1 215 ? -1.498 9.771 -9.227 1.00 65.44 215 MET A C 1
ATOM 1695 O O . MET A 1 215 ? -1.542 10.858 -8.667 1.00 65.44 215 MET A O 1
ATOM 1699 N N . PHE A 1 216 ? -0.361 9.073 -9.294 1.00 64.62 216 PHE A N 1
ATOM 1700 C CA . PHE A 1 216 ? 0.910 9.494 -8.705 1.00 64.62 216 PHE A CA 1
ATOM 1701 C C . PHE A 1 216 ? 1.834 10.321 -9.595 1.00 64.62 216 PHE A C 1
ATOM 1703 O O . PHE A 1 216 ? 2.988 10.536 -9.231 1.00 64.62 216 PHE A O 1
ATOM 1710 N N . SER A 1 217 ? 1.383 10.819 -10.743 1.00 67.62 217 SER A N 1
ATOM 1711 C CA . SER A 1 217 ? 2.233 11.748 -11.488 1.00 67.62 217 SER A CA 1
ATOM 1712 C C . SER A 1 217 ? 2.317 13.145 -10.864 1.00 67.62 217 SER A C 1
ATOM 1714 O O . SER A 1 217 ? 3.196 13.911 -11.247 1.00 67.62 217 SER A O 1
ATOM 1716 N N . ASN A 1 218 ? 1.418 13.486 -9.934 1.00 72.25 218 ASN A N 1
ATOM 1717 C CA . ASN A 1 218 ? 1.586 14.600 -9.006 1.00 72.25 218 ASN A CA 1
ATOM 1718 C C . ASN A 1 218 ? 1.242 14.120 -7.584 1.00 72.25 218 ASN A C 1
ATOM 1720 O O . ASN A 1 218 ? 0.191 13.525 -7.357 1.00 72.25 218 ASN A O 1
ATOM 1724 N N . HIS A 1 219 ? 2.136 14.356 -6.627 1.00 75.38 219 HIS A N 1
ATOM 1725 C CA . HIS A 1 219 ? 1.978 13.933 -5.235 1.00 75.38 219 HIS A CA 1
ATOM 1726 C C . HIS A 1 219 ? 1.105 14.883 -4.409 1.00 75.38 219 HIS A C 1
ATOM 1728 O O . HIS A 1 219 ? 0.670 14.506 -3.319 1.00 75.38 219 HIS A O 1
ATOM 1734 N N . ASP A 1 220 ? 0.812 16.077 -4.927 1.00 81.75 220 ASP A N 1
ATOM 1735 C CA . ASP A 1 220 ? 0.032 17.101 -4.230 1.00 81.75 220 ASP A CA 1
ATOM 1736 C C . ASP A 1 220 ? -1.343 16.580 -3.804 1.00 81.75 220 ASP A C 1
ATOM 1738 O O . ASP A 1 220 ? -1.736 16.756 -2.654 1.00 81.75 220 ASP A O 1
ATOM 1742 N N . GLU A 1 221 ? -2.044 15.845 -4.674 1.00 80.62 221 GLU A N 1
ATOM 1743 C CA . GLU A 1 221 ? -3.373 15.307 -4.354 1.00 80.62 221 GLU A CA 1
ATOM 1744 C C . GLU A 1 221 ? -3.333 14.305 -3.193 1.00 80.62 221 GLU A C 1
ATOM 1746 O O . GLU A 1 221 ? -4.197 14.323 -2.309 1.00 80.62 221 GLU A O 1
ATOM 1751 N N . PHE A 1 222 ? -2.313 13.443 -3.170 1.00 79.25 222 PHE A N 1
ATOM 1752 C CA . PHE A 1 222 ? -2.120 12.468 -2.100 1.00 79.25 222 PHE A CA 1
ATOM 1753 C C . PHE A 1 222 ? -1.747 13.153 -0.781 1.00 79.25 222 PHE A C 1
ATOM 1755 O O . PHE A 1 222 ? -2.312 12.828 0.268 1.00 79.25 222 PHE A O 1
ATOM 1762 N N . LEU A 1 223 ? -0.840 14.132 -0.830 1.00 80.81 223 LEU A N 1
ATOM 1763 C CA . LEU A 1 223 ? -0.421 14.911 0.334 1.00 80.81 223 LEU A CA 1
ATOM 1764 C C . LEU A 1 223 ? -1.569 15.745 0.900 1.00 80.81 223 LEU A C 1
ATOM 1766 O O . LEU A 1 223 ? -1.773 15.761 2.113 1.00 80.81 223 LEU A O 1
ATOM 1770 N N . ASP A 1 224 ? -2.356 16.395 0.051 1.00 84.75 224 ASP A N 1
ATOM 1771 C CA . ASP A 1 224 ? -3.505 17.188 0.475 1.00 84.75 224 ASP A CA 1
ATOM 1772 C C . ASP A 1 224 ? -4.621 16.315 1.036 1.00 84.75 224 ASP A C 1
ATOM 1774 O O . ASP A 1 224 ? -5.269 16.679 2.022 1.00 84.75 224 ASP A O 1
ATOM 1778 N N . PHE A 1 225 ? -4.837 15.130 0.466 1.00 84.19 225 PHE A N 1
ATOM 1779 C CA . PHE A 1 225 ? -5.726 14.141 1.059 1.00 84.19 225 PHE A CA 1
ATOM 1780 C C . PHE A 1 225 ? -5.232 13.701 2.449 1.00 84.19 225 PHE A C 1
ATOM 1782 O O . PHE A 1 225 ? -6.008 13.720 3.406 1.00 84.19 225 PHE A O 1
ATOM 1789 N N . TRP A 1 226 ? -3.943 13.383 2.599 1.00 82.12 226 TRP A N 1
ATOM 1790 C CA . TRP A 1 226 ? -3.350 12.994 3.883 1.00 82.12 226 TRP A CA 1
ATOM 1791 C C . TRP A 1 226 ? -3.431 14.102 4.938 1.00 82.12 226 TRP A C 1
ATOM 1793 O O . TRP A 1 226 ? -3.845 13.853 6.071 1.00 82.12 226 TRP A O 1
ATOM 1803 N N . ARG A 1 227 ? -3.122 15.347 4.562 1.00 85.88 227 ARG A N 1
ATOM 1804 C CA . ARG A 1 227 ? -3.250 16.522 5.437 1.00 85.88 227 ARG A CA 1
ATOM 1805 C C . ARG A 1 227 ? -4.683 16.693 5.928 1.00 85.88 227 ARG A C 1
ATOM 1807 O O . ARG A 1 227 ? -4.898 16.837 7.130 1.00 85.88 227 ARG A O 1
ATOM 1814 N N . ARG A 1 228 ? -5.669 16.633 5.023 1.00 85.94 228 ARG A N 1
ATOM 1815 C CA . ARG A 1 228 ? -7.094 16.709 5.387 1.00 85.94 228 ARG A CA 1
ATOM 1816 C C . ARG A 1 228 ? -7.491 15.595 6.349 1.00 85.94 228 ARG A C 1
ATOM 1818 O O . ARG A 1 228 ? -8.244 15.845 7.284 1.00 85.94 228 ARG A O 1
ATOM 1825 N N . LEU A 1 229 ? -6.962 14.391 6.145 1.00 83.44 229 LEU A N 1
ATOM 1826 C CA . LEU A 1 229 ? -7.236 13.235 6.988 1.00 83.44 229 LEU A CA 1
ATOM 1827 C C . LEU A 1 229 ? -6.701 13.400 8.418 1.00 83.44 229 LEU A C 1
ATOM 1829 O O . LEU A 1 229 ? -7.439 13.178 9.377 1.00 83.44 229 LEU A O 1
ATOM 1833 N N . ILE A 1 230 ? -5.439 13.816 8.573 1.00 82.56 230 ILE A N 1
ATOM 1834 C CA . ILE A 1 230 ? -4.807 14.022 9.888 1.00 82.56 230 ILE A CA 1
ATOM 1835 C C . ILE A 1 230 ? -5.551 15.089 10.697 1.00 82.56 230 ILE A C 1
ATOM 1837 O O . ILE A 1 230 ? -5.653 14.983 11.915 1.00 82.56 230 ILE A O 1
ATOM 1841 N N . LEU A 1 231 ? -6.105 16.098 10.026 1.00 86.31 231 LEU A N 1
ATOM 1842 C CA . LEU A 1 231 ? -6.838 17.185 10.672 1.00 86.31 231 LEU A CA 1
ATOM 1843 C C . LEU A 1 231 ? -8.270 16.814 11.087 1.00 86.31 231 LEU A C 1
ATOM 1845 O O . LEU A 1 231 ? -8.949 17.641 11.701 1.00 86.31 231 LEU A O 1
ATOM 1849 N N . ARG A 1 232 ? -8.760 15.607 10.771 1.00 83.44 232 ARG A N 1
ATOM 1850 C CA . ARG A 1 232 ? -10.111 15.205 11.173 1.00 83.44 232 ARG A CA 1
ATOM 1851 C C . ARG A 1 232 ? -10.221 15.086 12.702 1.00 83.44 232 ARG A C 1
ATOM 1853 O O . ARG A 1 232 ? -9.297 14.611 13.349 1.00 83.44 232 ARG A O 1
ATOM 1860 N N . PRO A 1 233 ? -11.349 15.477 13.316 1.00 85.56 233 PRO A N 1
ATOM 1861 C CA . PRO A 1 233 ? -11.524 15.393 14.766 1.00 85.56 233 PRO A CA 1
ATOM 1862 C C . PRO A 1 233 ? -11.940 13.998 15.265 1.00 85.56 233 PRO A C 1
ATOM 1864 O O . PRO A 1 233 ? -12.025 13.794 16.472 1.00 85.56 233 PRO A O 1
ATOM 1867 N N . ASP A 1 234 ? -12.243 13.060 14.365 1.00 85.50 234 ASP A N 1
ATOM 1868 C CA . ASP A 1 234 ? -12.835 11.750 14.660 1.00 85.50 234 ASP A CA 1
ATOM 1869 C C . ASP A 1 234 ? -11.814 10.604 14.739 1.00 85.50 234 ASP A C 1
ATOM 1871 O O . ASP A 1 234 ? -12.179 9.436 14.600 1.00 85.50 234 ASP A O 1
ATOM 1875 N N . TRP A 1 235 ? -10.537 10.914 14.985 1.00 81.94 235 TRP A N 1
ATOM 1876 C CA . TRP A 1 235 ? -9.548 9.882 15.295 1.00 81.94 235 TRP A CA 1
ATOM 1877 C C . TRP A 1 235 ? -9.915 9.165 16.603 1.00 81.94 235 TRP A C 1
ATOM 1879 O O . TRP A 1 235 ? -10.254 9.834 17.588 1.00 81.94 235 TRP A O 1
ATOM 1889 N N . PRO A 1 236 ? -9.847 7.823 16.652 1.00 84.44 236 PRO A N 1
ATOM 1890 C CA . PRO A 1 236 ? -10.258 7.091 17.839 1.00 84.44 236 PRO A CA 1
ATOM 1891 C C . PRO A 1 236 ? -9.331 7.418 19.011 1.00 84.44 236 PRO A C 1
ATOM 1893 O O . PRO A 1 236 ? -8.110 7.446 18.878 1.00 84.44 236 PRO A O 1
ATOM 1896 N N . THR A 1 237 ? -9.909 7.654 20.186 1.00 80.38 237 THR A N 1
ATOM 1897 C CA . THR A 1 237 ? -9.138 7.981 21.395 1.00 80.38 237 THR A CA 1
ATOM 1898 C C . THR A 1 237 ? -8.502 6.766 22.057 1.00 80.38 237 THR A C 1
ATOM 1900 O O . THR A 1 237 ? -7.621 6.932 22.894 1.00 80.38 237 THR A O 1
ATOM 1903 N N . GLU A 1 238 ? -8.966 5.573 21.695 1.00 79.38 238 GLU A N 1
ATOM 1904 C CA . GLU A 1 238 ? -8.536 4.283 22.239 1.00 79.38 238 GLU A CA 1
ATOM 1905 C C . GLU A 1 238 ? -7.625 3.514 21.267 1.00 79.38 238 GLU A C 1
ATOM 1907 O O . GLU A 1 238 ? -7.344 2.341 21.492 1.00 79.38 238 GLU A O 1
ATOM 1912 N N . ASP A 1 239 ? -7.149 4.159 20.193 1.00 69.38 239 ASP A N 1
ATOM 1913 C CA . ASP A 1 239 ? -6.227 3.556 19.218 1.00 69.38 239 ASP A CA 1
ATOM 1914 C C . ASP A 1 239 ? -4.799 3.505 19.795 1.00 69.38 239 ASP A C 1
ATOM 1916 O O . ASP A 1 239 ? -3.892 4.234 19.394 1.00 69.38 239 ASP A O 1
ATOM 1920 N N . GLY A 1 240 ? -4.626 2.709 20.850 1.00 74.19 240 GLY A N 1
ATOM 1921 C CA . GLY A 1 240 ? -3.324 2.401 21.424 1.00 74.19 240 GLY A CA 1
ATOM 1922 C C . GLY A 1 240 ? -2.587 1.377 20.564 1.00 74.19 240 GLY A C 1
ATOM 1923 O O . GLY A 1 240 ? -3.195 0.439 20.054 1.00 74.19 240 GLY A O 1
ATOM 1924 N N . ALA A 1 241 ? -1.267 1.527 20.433 1.00 77.25 241 ALA A N 1
ATOM 1925 C CA . ALA A 1 241 ? -0.440 0.549 19.735 1.00 77.25 241 ALA A CA 1
ATOM 1926 C C . ALA A 1 241 ? -0.409 -0.773 20.522 1.00 77.25 241 ALA A C 1
ATOM 1928 O O . ALA A 1 241 ? 0.297 -0.889 21.523 1.00 77.25 241 ALA A O 1
ATOM 1929 N N . HIS A 1 242 ? -1.185 -1.763 20.077 1.00 83.38 242 HIS A N 1
ATOM 1930 C CA . HIS A 1 242 ? -1.204 -3.105 20.657 1.00 83.38 242 HIS A CA 1
ATOM 1931 C C . HIS A 1 242 ? -0.584 -4.088 19.671 1.00 83.38 242 HIS A C 1
ATOM 1933 O O . HIS A 1 242 ? -1.178 -4.341 18.629 1.00 83.38 242 HIS A O 1
ATOM 1939 N N . ASP A 1 243 ? 0.590 -4.647 19.972 1.00 86.94 243 ASP A N 1
ATOM 1940 C CA . ASP A 1 243 ? 1.259 -5.590 19.065 1.00 86.94 243 ASP A CA 1
ATOM 1941 C C . ASP A 1 243 ? 0.503 -6.924 18.991 1.00 86.94 243 ASP A C 1
ATOM 1943 O O . ASP A 1 243 ? 0.553 -7.738 19.913 1.00 86.94 243 ASP A O 1
ATOM 1947 N N . ARG A 1 244 ? -0.208 -7.152 17.886 1.00 82.25 244 ARG A N 1
ATOM 1948 C CA . ARG A 1 244 ? -1.092 -8.314 17.705 1.00 82.25 244 ARG A CA 1
ATOM 1949 C C . ARG A 1 244 ? -0.371 -9.582 17.277 1.00 82.25 244 ARG A C 1
ATOM 1951 O O . ARG A 1 244 ? -0.944 -10.666 17.364 1.00 82.25 244 ARG A O 1
ATOM 1958 N N . VAL A 1 245 ? 0.881 -9.474 16.831 1.00 80.88 245 VAL A N 1
ATOM 1959 C CA . VAL A 1 245 ? 1.683 -10.647 16.452 1.00 80.88 245 VAL A CA 1
ATOM 1960 C C . VAL A 1 245 ? 2.032 -11.467 17.696 1.00 80.88 245 VAL A C 1
ATOM 1962 O O . VAL A 1 245 ? 1.970 -12.695 17.675 1.00 80.88 245 VAL A O 1
ATOM 1965 N N . VAL A 1 246 ? 2.341 -10.794 18.808 1.00 76.62 246 VAL A N 1
ATOM 1966 C CA . VAL A 1 246 ? 2.710 -11.447 20.074 1.00 76.62 246 VAL A CA 1
ATOM 1967 C C . VAL A 1 246 ? 1.545 -12.255 20.651 1.00 76.62 246 VAL A C 1
ATOM 1969 O O . VAL A 1 246 ? 1.755 -13.368 21.138 1.00 76.62 246 VAL A O 1
ATOM 1972 N N . ASP A 1 247 ? 0.321 -11.733 20.561 1.00 71.62 247 ASP A N 1
ATOM 1973 C CA . ASP A 1 247 ? -0.876 -12.418 21.059 1.00 71.62 247 ASP A CA 1
ATOM 1974 C C . ASP A 1 247 ? -1.161 -13.703 20.290 1.00 71.62 247 ASP A C 1
ATOM 1976 O O . ASP A 1 247 ? -1.483 -14.727 20.896 1.00 71.62 247 ASP A O 1
ATOM 1980 N N . TYR A 1 248 ? -0.995 -13.665 18.965 1.00 67.56 248 TYR A N 1
ATOM 1981 C CA . TYR A 1 248 ? -1.155 -14.844 18.123 1.00 67.56 248 TYR A CA 1
ATOM 1982 C C . TYR A 1 248 ? -0.168 -15.944 18.532 1.00 67.56 248 TYR A C 1
ATOM 1984 O O . TYR A 1 248 ? -0.572 -17.077 18.807 1.00 67.56 248 TYR A O 1
ATOM 1992 N N . CYS A 1 249 ? 1.118 -15.600 18.659 1.00 69.75 249 CYS A N 1
ATOM 1993 C CA . CYS A 1 249 ? 2.147 -16.552 19.078 1.00 69.75 249 CYS A CA 1
ATOM 1994 C C . CYS A 1 249 ? 1.862 -17.126 20.473 1.00 69.75 249 CYS A C 1
ATOM 1996 O O . CYS A 1 249 ? 2.083 -18.312 20.710 1.00 69.75 249 CYS A O 1
ATOM 1998 N N . ARG A 1 250 ? 1.330 -16.315 21.395 1.00 70.50 250 ARG A N 1
ATOM 1999 C CA . ARG A 1 250 ? 0.974 -16.765 22.748 1.00 70.50 250 ARG A CA 1
ATOM 2000 C C . ARG A 1 250 ? -0.237 -17.703 22.749 1.00 70.50 250 ARG A C 1
ATOM 2002 O O . ARG A 1 250 ? -0.240 -18.673 23.503 1.00 70.50 250 ARG A O 1
ATOM 2009 N N . GLY A 1 251 ? -1.232 -17.452 21.897 1.00 65.19 251 GLY A N 1
ATOM 2010 C CA . GLY A 1 251 ? -2.432 -18.284 21.767 1.00 65.19 251 GLY A CA 1
ATOM 2011 C C . GLY A 1 251 ? -2.147 -19.708 21.278 1.00 65.19 251 GLY A C 1
ATOM 2012 O O . GLY A 1 251 ? -2.808 -20.643 21.722 1.00 65.19 251 GLY A O 1
ATOM 2013 N N . MET A 1 252 ? -1.125 -19.901 20.436 1.00 63.94 252 MET A N 1
ATOM 2014 C CA . MET A 1 252 ? -0.733 -21.235 19.958 1.00 63.94 252 MET A CA 1
ATOM 2015 C C . MET A 1 252 ? -0.095 -22.115 21.044 1.00 63.94 252 MET A C 1
ATOM 2017 O O . MET A 1 252 ? -0.222 -23.335 20.991 1.00 63.94 252 MET A O 1
ATOM 2021 N N . VAL A 1 253 ? 0.564 -21.525 22.048 1.00 62.97 253 VAL A N 1
ATOM 2022 C CA . VAL A 1 253 ? 1.287 -22.284 23.088 1.00 62.97 253 VAL A CA 1
ATOM 2023 C C . VAL A 1 253 ? 0.337 -22.895 24.125 1.00 62.97 253 VAL A C 1
ATOM 2025 O O . VAL A 1 253 ? 0.637 -23.936 24.700 1.00 62.97 253 VAL A O 1
ATOM 2028 N N . VAL A 1 254 ? -0.835 -22.296 24.348 1.00 65.56 254 VAL A N 1
ATOM 2029 C CA . VAL A 1 254 ? -1.767 -22.721 25.413 1.00 65.56 254 VAL A CA 1
ATOM 2030 C C . VAL A 1 254 ? -2.650 -23.914 24.993 1.00 65.56 254 VAL A C 1
ATOM 2032 O O . VAL A 1 254 ? -3.265 -24.553 25.841 1.00 65.56 254 VAL A O 1
ATOM 2035 N N . GLY A 1 255 ? -2.689 -24.264 23.702 1.00 54.91 255 GLY A N 1
ATOM 2036 C CA . GLY A 1 255 ? -3.514 -25.360 23.171 1.00 54.91 255 GLY A CA 1
ATOM 2037 C C . GLY A 1 255 ? -2.827 -26.727 23.066 1.00 54.91 255 GLY A C 1
ATOM 2038 O O . GLY A 1 255 ? -3.504 -27.717 22.805 1.00 54.91 255 GLY A O 1
ATOM 2039 N N . ALA A 1 256 ? -1.509 -26.808 23.266 1.00 52.56 256 ALA A N 1
ATOM 2040 C CA . ALA A 1 256 ? -0.765 -28.065 23.216 1.00 52.56 256 ALA A CA 1
ATOM 2041 C C . ALA A 1 256 ? -0.662 -28.683 24.621 1.00 52.56 256 ALA A C 1
ATOM 2043 O O . ALA A 1 256 ? 0.394 -28.650 25.249 1.00 52.56 256 ALA A O 1
ATOM 2044 N N . SER A 1 257 ? -1.774 -29.211 25.143 1.00 54.66 257 SER A N 1
ATOM 2045 C CA . SER A 1 257 ? -1.685 -30.195 26.232 1.00 54.66 257 SER A CA 1
ATOM 2046 C C . SER A 1 257 ? -1.323 -31.564 25.639 1.00 54.66 257 SER A C 1
ATOM 2048 O O . SER A 1 257 ? -1.891 -31.910 24.601 1.00 54.66 257 SER A O 1
ATOM 2050 N N . PRO A 1 258 ? -0.371 -32.299 26.243 1.00 58.50 258 PRO A N 1
ATOM 2051 C CA . PRO A 1 258 ? 0.022 -33.639 25.809 1.00 58.50 258 PRO A CA 1
ATOM 2052 C C . PRO A 1 258 ? -1.100 -34.674 25.956 1.00 58.50 258 PRO A C 1
ATOM 2054 O O . PRO A 1 258 ? -1.963 -34.499 26.849 1.00 58.50 258 PRO A O 1
#

Secondary structure (DSSP, 8-state):
---STHHHHHHHHTTS------PPPP-----SSHHHHHHHHHHHS---------S--TTSHHHHHHHHGGGS-HHHHHHSSPPP-HHHHHHHHHHHHHHHHHHHS-BTTTTTHHHHIIIIIS--EE-TTS-EE--HHHHHHHHH-TTT-TT--BSS-HHHHHHHHHHHHHHHHHHHHHHHHHHHHTSSTT-S----------------TT----GGG-SHHHHHHHHHHHT-TT--TT-----HHHHHHHHHHTT---

Sequence (258 aa):
MSSDSNALRTCDALSGDAKSNRNRHPNVLEHGSRTLRQKHIQAVTIISLTLVCKPDLLKTDIYLLQGMWQFSSTRRLKTGGEAQTVQDDLESFVLVVLYMVLRYTNHNKIGDLPTIMAVVFDSYLTWEGGAITGEYGKSQLFRYREFIGRDFRVLGNVPLKCWLKVALTAVKEWHEHLTRVDVGAHADDDAEDEDGSDTDSDSSVAPNENLKKPMFSNHDEFLDFWRRLILRPDWPTEDGAHDRVVDYCRGMVVGASP

pLDDT: mean 75.33, std 17.6, range [37.44, 96.75]

Radius of gyration: 23.73 Å; chains: 1; bounding box: 61×57×83 Å

Foldseek 3Di:
DPPQVCLVVVLVVVVPPPPDPDDDDDDDDDPPPPVVVVVVVVVVVDPDPPPVDDPDCVVCVVVVCVPQVLLFAQVCLVPVDDDDDPLRVLSSVLSVLVLQCLFFFAKPCLVLSVVLCCLRRNDWDQDDVGRIGNRPSVLCCLQPVVRCDPPIAGPQF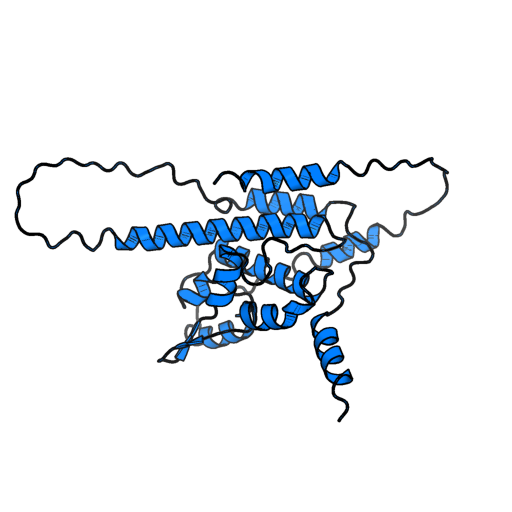SLSRSLNSVSSPLNNLVSVVVVVVVVVVVVVPVPDDDDDDPDPDPPPPDPPPPPPDRPVPDCVVSVVSVVVSVPDPRGDPPSGGDGSVVVVVVVVVVPDDD

Organism: Hypsizygus marmoreus (NCBI:txid39966)